Protein AF-A0A2T4B197-F1 (afdb_monomer_lite)

Sequence (314 aa):
MLKTPHWGKTDWVLYIAELLAWLKIRADYDEYTSDPRAPWPHSFVVQDMVQAFVTMAMFFPESEAAASVMTLFRSEEWEKLRNSAIFDPRERSKTLPDRRSRTSYKFRDPKFWTPWKDLGKSNRYYADIYPLDWSLAVRPIVAKLYRAGIIAPAYLQNDPEVVPGIATAMTEPHRPDKLDLFICYEDPYNRFPPIFPPNFAGPDKWPKLLRRAEDFASKHPSARFALLRLCEFSIHLTVSSRLELLEKQFGDRVISRGDLILVMGEDASDLMKYCTAVTFALQTKPWLREVDLWKSYINVGMDLLQDLDHFWWD

Structure (mmCIF, N/CA/C/O backbone):
data_AF-A0A2T4B197-F1
#
_entry.id   AF-A0A2T4B197-F1
#
loop_
_atom_site.group_PDB
_atom_site.id
_atom_site.type_symbol
_atom_site.label_atom_id
_atom_site.label_alt_id
_atom_site.label_comp_id
_atom_site.label_asym_id
_atom_site.label_entity_id
_atom_site.label_seq_id
_atom_site.pdbx_PDB_ins_code
_atom_site.Cartn_x
_atom_site.Cartn_y
_atom_site.Cartn_z
_atom_site.occupancy
_atom_site.B_iso_or_equiv
_atom_site.auth_seq_id
_atom_site.auth_comp_id
_atom_site.auth_asym_id
_atom_site.auth_atom_id
_atom_site.pdbx_PDB_model_num
ATOM 1 N N . MET A 1 1 ? -0.236 27.573 21.987 1.00 38.16 1 MET A N 1
ATOM 2 C CA . MET A 1 1 ? -1.141 26.806 22.871 1.00 38.16 1 MET A CA 1
ATOM 3 C C . MET A 1 1 ? -2.508 26.775 22.217 1.00 38.16 1 MET A C 1
ATOM 5 O O . MET A 1 1 ? -3.061 27.842 21.975 1.00 38.16 1 MET A O 1
ATOM 9 N N . LEU A 1 2 ? -2.995 25.588 21.852 1.00 37.34 2 LEU A N 1
ATOM 10 C CA . LEU A 1 2 ? -4.347 25.407 21.318 1.00 37.34 2 LEU A CA 1
ATOM 11 C C . LEU A 1 2 ? -5.353 25.902 22.373 1.00 37.34 2 LEU A C 1
ATOM 13 O O . LEU A 1 2 ? -5.285 25.490 23.527 1.00 37.34 2 LEU A O 1
ATOM 17 N N . LYS A 1 3 ? -6.227 26.845 21.999 1.00 42.56 3 LYS A N 1
ATOM 18 C CA . LYS A 1 3 ? -7.206 27.509 22.886 1.00 42.56 3 LYS A CA 1
ATOM 19 C C . LYS A 1 3 ? -8.505 26.705 23.047 1.00 42.56 3 LYS A C 1
ATOM 21 O O . LYS A 1 3 ? -9.564 27.280 23.273 1.00 42.56 3 LYS A O 1
ATOM 26 N N . THR A 1 4 ? -8.442 25.389 22.910 1.00 51.22 4 THR A N 1
ATOM 27 C CA . THR A 1 4 ? -9.611 24.514 22.982 1.00 51.22 4 THR A CA 1
ATOM 28 C C . THR A 1 4 ? -9.429 23.559 24.157 1.00 51.22 4 THR A C 1
ATOM 30 O O . THR A 1 4 ? -8.535 22.715 24.115 1.00 51.22 4 THR A O 1
ATOM 33 N N . PRO A 1 5 ? -10.225 23.677 25.235 1.00 48.84 5 PRO A N 1
ATOM 34 C CA . PRO A 1 5 ? -10.248 22.657 26.273 1.00 48.84 5 PRO A CA 1
ATOM 35 C C . PRO A 1 5 ? -10.759 21.349 25.650 1.00 48.84 5 PRO A C 1
ATOM 37 O O . PRO A 1 5 ? -11.927 21.237 25.284 1.00 48.84 5 PRO A O 1
ATOM 40 N N . HIS A 1 6 ? -9.871 20.370 25.472 1.00 52.84 6 HIS A N 1
ATOM 41 C CA . HIS A 1 6 ? -10.209 19.074 24.887 1.00 52.84 6 HIS A CA 1
ATOM 42 C C . HIS A 1 6 ? -10.891 18.178 25.929 1.00 52.84 6 HIS A C 1
ATOM 44 O O . HIS A 1 6 ? -10.235 17.420 26.635 1.00 52.84 6 HIS A O 1
ATOM 50 N N . TRP A 1 7 ? -12.220 18.248 25.996 1.00 51.19 7 TRP A N 1
ATOM 51 C CA . TRP A 1 7 ? -13.069 17.265 26.681 1.00 51.19 7 TRP A CA 1
ATOM 52 C C . TRP A 1 7 ? -13.641 16.299 25.635 1.00 51.19 7 TRP A C 1
ATOM 54 O O . TRP A 1 7 ? -14.837 16.290 25.358 1.00 51.19 7 TRP A O 1
ATOM 64 N N . GLY A 1 8 ? -12.760 15.559 24.960 1.00 62.16 8 GLY A N 1
ATOM 65 C CA . GLY A 1 8 ? -13.155 14.504 24.024 1.00 62.16 8 GLY A CA 1
ATOM 66 C C . GLY A 1 8 ? -13.224 13.153 24.729 1.00 62.16 8 GLY A C 1
ATOM 67 O O . GLY A 1 8 ? -12.483 12.922 25.684 1.00 62.16 8 GLY A O 1
ATOM 68 N N . LYS A 1 9 ? -14.080 12.242 24.250 1.00 69.69 9 LYS A N 1
ATOM 69 C CA . LYS A 1 9 ? -14.054 10.842 24.696 1.00 69.69 9 LYS A CA 1
ATOM 70 C C . LYS A 1 9 ? -12.654 10.257 24.472 1.00 69.69 9 LYS A C 1
ATOM 72 O O . LYS A 1 9 ? -12.066 10.425 23.400 1.00 69.69 9 LYS A O 1
ATOM 77 N N . THR A 1 10 ? -12.120 9.579 25.484 1.00 79.25 10 THR A N 1
ATOM 78 C CA . THR A 1 10 ? -10.778 8.970 25.472 1.00 79.25 10 THR A CA 1
ATOM 79 C C . THR A 1 10 ? -10.794 7.504 25.044 1.00 79.25 10 THR A C 1
ATOM 81 O O . THR A 1 10 ? -9.771 6.835 25.140 1.00 79.25 10 THR A O 1
ATOM 84 N N . ASP A 1 11 ? -11.928 7.000 24.554 1.00 83.88 11 ASP A N 1
ATOM 85 C CA . ASP A 1 11 ? -12.114 5.594 24.166 1.00 83.88 11 ASP A CA 1
ATOM 86 C C . ASP A 1 11 ? -11.098 5.144 23.102 1.00 83.88 11 ASP A C 1
ATOM 88 O O . ASP A 1 11 ? -10.627 4.011 23.118 1.00 83.88 11 ASP A O 1
ATOM 92 N N . TRP A 1 12 ? -10.655 6.061 22.235 1.00 89.81 12 TRP A N 1
ATOM 93 C CA . TRP A 1 12 ? -9.594 5.807 21.255 1.00 89.81 12 TRP A CA 1
ATOM 94 C C . TRP A 1 12 ? -8.238 5.448 21.893 1.00 89.81 12 TRP A C 1
ATOM 96 O O . TRP A 1 12 ? -7.454 4.713 21.296 1.00 89.81 12 TRP A O 1
ATOM 106 N N . VAL A 1 13 ? -7.951 5.930 23.109 1.00 91.81 13 VAL A N 1
ATOM 107 C CA . VAL A 1 13 ? -6.726 5.580 23.849 1.00 91.81 13 VAL A CA 1
ATOM 108 C C . VAL A 1 13 ? -6.787 4.121 24.289 1.00 91.81 13 VAL A C 1
ATOM 110 O O . VAL A 1 13 ? -5.804 3.395 24.141 1.00 91.81 13 VAL A O 1
ATOM 113 N N . LEU A 1 14 ? -7.948 3.681 24.788 1.00 91.88 14 LEU A N 1
ATOM 114 C CA . LEU A 1 14 ? -8.176 2.283 25.154 1.00 91.88 14 LEU A CA 1
ATOM 115 C C . LEU A 1 14 ? -8.133 1.386 23.918 1.00 91.88 14 LEU A C 1
ATOM 117 O O . LEU A 1 14 ? -7.443 0.374 23.948 1.00 91.88 14 LEU A O 1
ATOM 121 N N . TYR A 1 15 ? -8.739 1.812 22.808 1.00 94.19 15 TYR A N 1
ATOM 122 C CA . TYR A 1 15 ? -8.635 1.115 21.525 1.00 94.19 15 TYR A CA 1
ATOM 123 C C . TYR A 1 15 ? -7.172 0.891 21.101 1.00 94.19 15 TYR A C 1
ATOM 125 O O . TYR A 1 15 ? -6.790 -0.217 20.726 1.00 94.19 15 TYR A O 1
ATOM 133 N N . ILE A 1 16 ? -6.318 1.919 21.200 1.00 95.69 16 ILE A N 1
ATOM 134 C CA . ILE A 1 16 ? -4.885 1.797 20.886 1.00 95.69 16 ILE A CA 1
ATOM 135 C C . ILE A 1 16 ? -4.177 0.834 21.846 1.00 95.69 16 ILE A C 1
ATOM 137 O O . ILE A 1 16 ? -3.380 0.005 21.402 1.00 95.69 16 ILE A O 1
ATOM 141 N N . ALA A 1 17 ? -4.461 0.923 23.147 1.00 95.31 17 ALA A N 1
ATOM 142 C CA . ALA A 1 17 ? -3.868 0.039 24.148 1.00 95.31 17 ALA A CA 1
ATOM 143 C C . ALA A 1 17 ? -4.267 -1.430 23.922 1.00 95.31 17 ALA A C 1
ATOM 145 O O . ALA A 1 17 ? -3.411 -2.315 23.955 1.00 95.31 17 ALA A O 1
ATOM 146 N N . GLU A 1 18 ? -5.541 -1.686 23.625 1.00 95.81 18 GLU A N 1
ATOM 147 C CA . GLU A 1 18 ? -6.063 -3.009 23.274 1.00 95.81 18 GLU A CA 1
ATOM 148 C C . GLU A 1 18 ? -5.430 -3.546 21.990 1.00 95.81 18 GLU A C 1
ATOM 150 O O . GLU A 1 18 ? -5.075 -4.725 21.922 1.00 95.81 18 GLU A O 1
ATOM 155 N N . LEU A 1 19 ? -5.226 -2.687 20.986 1.00 97.06 19 LEU A N 1
ATOM 156 C CA . LEU A 1 19 ? -4.587 -3.081 19.737 1.00 97.06 19 LEU A CA 1
ATOM 157 C C . LEU A 1 19 ? -3.119 -3.467 19.954 1.00 97.06 19 LEU A C 1
ATOM 159 O O . LEU A 1 19 ? -2.693 -4.520 19.481 1.00 97.06 19 LEU A O 1
ATOM 163 N N . LEU A 1 20 ? -2.360 -2.677 20.719 1.00 96.81 20 LEU A N 1
ATOM 164 C CA . LEU A 1 20 ? -0.981 -3.012 21.097 1.00 96.81 20 LEU A CA 1
ATOM 165 C C . LEU A 1 20 ? -0.915 -4.317 21.903 1.00 96.81 20 LEU A C 1
ATOM 167 O O . LEU A 1 20 ? -0.071 -5.172 21.620 1.00 96.81 20 LEU A O 1
ATOM 171 N N . ALA A 1 21 ? -1.841 -4.516 22.846 1.00 97.19 21 ALA A N 1
ATOM 172 C CA . ALA A 1 21 ? -1.938 -5.747 23.625 1.00 97.19 21 ALA A CA 1
ATOM 173 C C . ALA A 1 21 ? -2.249 -6.970 22.742 1.00 97.19 21 ALA A C 1
ATOM 175 O O . ALA A 1 21 ? -1.588 -8.004 22.867 1.00 97.19 21 ALA A O 1
ATOM 176 N N . TRP A 1 22 ? -3.193 -6.851 21.802 1.00 97.81 22 TRP A N 1
ATOM 177 C CA . TRP A 1 22 ? -3.525 -7.905 20.836 1.00 97.81 22 TRP A CA 1
ATOM 178 C C . TRP A 1 22 ? -2.340 -8.244 19.920 1.00 97.81 22 TRP A C 1
ATOM 180 O O . TRP A 1 22 ? -2.028 -9.423 19.706 1.00 97.81 22 TRP A O 1
ATOM 190 N N . LEU A 1 23 ? -1.619 -7.223 19.448 1.00 96.88 23 LEU A N 1
ATOM 191 C CA . LEU A 1 23 ? -0.380 -7.383 18.681 1.00 96.88 23 LEU A CA 1
ATOM 192 C C . LEU A 1 23 ? 0.788 -7.918 19.521 1.00 96.88 23 LEU A C 1
ATOM 194 O O . LEU A 1 23 ? 1.779 -8.371 18.954 1.00 96.88 23 LEU A O 1
ATOM 198 N N . LYS A 1 24 ? 0.657 -7.935 20.854 1.00 96.00 24 LYS A N 1
ATOM 199 C CA . LYS A 1 24 ? 1.709 -8.299 21.817 1.00 96.00 24 LYS A CA 1
ATOM 200 C C . LYS A 1 24 ? 2.943 -7.402 21.696 1.00 96.00 24 LYS A C 1
ATOM 202 O O . LYS A 1 24 ? 4.074 -7.866 21.836 1.00 96.00 24 LYS A O 1
ATOM 207 N N . ILE A 1 25 ? 2.712 -6.119 21.435 1.00 94.50 25 ILE A N 1
ATOM 208 C CA . ILE A 1 25 ? 3.756 -5.107 21.291 1.00 94.50 25 ILE A CA 1
ATOM 209 C C . ILE A 1 25 ? 3.753 -4.223 22.529 1.00 94.50 25 ILE A C 1
ATOM 211 O O . ILE A 1 25 ? 2.709 -3.762 22.988 1.00 94.50 25 ILE A O 1
ATOM 215 N N . ARG A 1 26 ? 4.945 -3.990 23.074 1.00 92.06 26 ARG A N 1
ATOM 216 C CA . ARG A 1 26 ? 5.128 -3.128 24.237 1.00 92.06 26 ARG A CA 1
ATOM 217 C C . ARG A 1 26 ? 5.216 -1.661 23.827 1.00 92.06 26 ARG A C 1
ATOM 219 O O . ARG A 1 26 ? 5.773 -1.328 22.787 1.00 92.06 26 ARG A O 1
ATOM 226 N N . ALA A 1 27 ? 4.673 -0.794 24.673 1.00 88.31 27 ALA A N 1
ATOM 227 C CA . ALA A 1 27 ? 4.692 0.657 24.498 1.00 88.31 27 ALA A CA 1
ATOM 228 C C . ALA A 1 27 ? 5.852 1.342 25.242 1.00 88.31 27 ALA A C 1
ATOM 230 O O . ALA A 1 27 ? 6.134 2.509 24.994 1.00 88.31 27 ALA A O 1
ATOM 231 N N . ASP A 1 28 ? 6.504 0.628 26.158 1.00 90.19 28 ASP A N 1
ATOM 232 C CA . ASP A 1 28 ? 7.470 1.141 27.132 1.00 90.19 28 ASP A CA 1
ATOM 233 C C . ASP A 1 28 ? 8.922 0.794 26.769 1.00 90.19 28 ASP A C 1
ATOM 235 O O . ASP A 1 28 ? 9.762 0.624 27.647 1.00 90.19 28 ASP A O 1
ATOM 239 N N . TYR A 1 29 ? 9.222 0.662 25.475 1.00 89.06 29 TYR A N 1
ATOM 240 C CA . TYR A 1 29 ? 10.594 0.455 25.022 1.00 89.06 29 TYR A CA 1
ATOM 241 C C . TYR A 1 29 ? 11.444 1.708 25.265 1.00 89.06 29 TYR A C 1
ATOM 243 O O . TYR A 1 29 ? 11.163 2.780 24.728 1.00 89.06 29 TYR A O 1
ATOM 251 N N . ASP A 1 30 ? 12.516 1.541 26.028 1.00 85.56 30 ASP A N 1
ATOM 252 C CA . ASP A 1 30 ? 13.598 2.506 26.239 1.00 85.56 30 ASP A CA 1
ATOM 253 C C . ASP A 1 30 ? 14.785 2.275 25.286 1.00 85.56 30 ASP A C 1
ATOM 255 O O . ASP A 1 30 ? 15.589 3.177 25.049 1.00 85.56 30 ASP A O 1
ATOM 259 N N . GLU A 1 31 ? 14.855 1.090 24.682 1.00 85.31 31 GLU A N 1
ATOM 260 C CA . GLU A 1 31 ? 15.922 0.679 23.778 1.00 85.31 31 GLU A CA 1
ATOM 261 C C . GLU A 1 31 ? 15.477 0.594 22.310 1.00 85.31 31 GLU A C 1
ATOM 263 O O . GLU A 1 31 ? 14.299 0.451 21.963 1.00 85.31 31 GLU A O 1
ATOM 268 N N . TYR A 1 32 ? 16.468 0.648 21.422 1.00 86.31 32 TYR A N 1
ATOM 269 C CA . TYR A 1 32 ? 16.302 0.413 19.994 1.00 86.31 32 TYR A CA 1
ATOM 270 C C . TYR A 1 32 ? 16.898 -0.933 19.617 1.00 86.31 32 TYR A C 1
ATOM 272 O O . TYR A 1 32 ? 18.007 -1.273 20.021 1.00 86.31 32 TYR A O 1
ATOM 280 N N . THR A 1 33 ? 16.208 -1.655 18.739 1.00 85.38 33 THR A N 1
ATOM 281 C CA . THR A 1 33 ? 16.818 -2.798 18.061 1.00 85.38 33 THR A CA 1
ATOM 282 C C . THR A 1 33 ? 18.031 -2.361 17.234 1.00 85.38 33 THR A C 1
ATOM 284 O O . THR A 1 33 ? 17.959 -1.386 16.471 1.00 85.38 33 THR A O 1
ATOM 287 N N . SER A 1 34 ? 19.135 -3.095 17.394 1.00 84.56 34 SER A N 1
ATOM 288 C CA . SER A 1 34 ? 20.374 -2.915 16.632 1.00 84.56 34 SER A CA 1
ATOM 289 C C . SER A 1 34 ? 20.238 -3.371 15.180 1.00 84.56 34 SER A C 1
ATOM 291 O O . SER A 1 34 ? 20.973 -2.884 14.323 1.00 84.56 34 SER A O 1
ATOM 293 N N . ASP A 1 35 ? 19.280 -4.254 14.882 1.00 83.69 35 ASP A N 1
ATOM 294 C CA . ASP A 1 35 ? 18.953 -4.622 13.510 1.00 83.69 35 ASP A CA 1
ATOM 295 C C . ASP A 1 35 ? 18.191 -3.461 12.838 1.00 83.69 35 ASP A C 1
ATOM 297 O O . ASP A 1 35 ? 17.054 -3.160 13.223 1.00 83.69 35 ASP A O 1
ATOM 301 N N . PRO A 1 36 ? 18.756 -2.803 11.807 1.00 74.81 36 PRO A N 1
ATOM 302 C CA . PRO A 1 36 ? 18.079 -1.714 11.104 1.00 74.81 36 PRO A CA 1
ATOM 303 C C . PRO A 1 36 ? 16.795 -2.169 10.393 1.00 74.81 36 PRO A C 1
ATOM 305 O O . PRO A 1 36 ? 15.954 -1.339 10.046 1.00 74.81 36 PRO A O 1
ATOM 308 N N . ARG A 1 37 ? 16.626 -3.479 10.170 1.00 74.12 37 ARG A N 1
ATOM 309 C CA . ARG A 1 37 ? 15.431 -4.063 9.560 1.00 74.12 37 ARG A CA 1
ATOM 310 C C . ARG A 1 37 ? 14.372 -4.409 10.591 1.00 74.12 37 ARG A C 1
ATOM 312 O O . ARG A 1 37 ? 13.209 -4.495 10.205 1.00 74.12 37 ARG A O 1
ATOM 319 N N . ALA A 1 38 ? 14.709 -4.589 11.862 1.00 83.94 38 ALA A N 1
ATOM 320 C CA . ALA A 1 38 ? 13.726 -4.931 12.879 1.00 83.94 38 ALA A CA 1
ATOM 321 C C . ALA A 1 38 ? 12.822 -3.717 13.192 1.00 83.94 38 ALA A C 1
ATOM 323 O O . ALA A 1 38 ? 13.323 -2.599 13.348 1.00 83.94 38 ALA A O 1
ATOM 324 N N . PRO A 1 39 ? 11.491 -3.908 13.249 1.00 86.62 39 PRO A N 1
ATOM 325 C CA . PRO A 1 39 ? 10.558 -2.806 13.455 1.00 86.62 39 PRO A CA 1
ATOM 326 C C . PRO A 1 39 ? 10.467 -2.379 14.922 1.00 86.62 39 PRO A C 1
ATOM 328 O O . PRO A 1 39 ? 10.229 -1.217 15.195 1.00 86.62 39 PRO A O 1
ATOM 331 N N . TRP A 1 40 ? 10.727 -3.283 15.865 1.00 89.94 40 TRP A N 1
ATOM 332 C CA . TRP A 1 40 ? 10.748 -3.039 17.309 1.00 89.94 40 TRP A CA 1
ATOM 333 C C . TRP A 1 40 ? 11.839 -3.900 17.972 1.00 89.94 40 TRP A C 1
ATOM 335 O O . TRP A 1 40 ? 12.297 -4.868 17.352 1.00 89.94 40 TRP A O 1
ATOM 345 N N . PRO A 1 41 ? 12.264 -3.592 19.213 1.00 90.25 41 PRO A N 1
ATOM 346 C CA . PRO A 1 41 ? 11.881 -2.433 20.035 1.00 90.25 41 PRO A CA 1
ATOM 347 C C . PRO A 1 41 ? 12.346 -1.073 19.479 1.00 90.25 41 PRO A C 1
ATOM 349 O O . PRO A 1 41 ? 13.378 -0.995 18.807 1.00 90.25 41 PRO A O 1
ATOM 352 N N . HIS A 1 42 ? 11.557 -0.019 19.729 1.00 90.38 42 HIS A N 1
ATOM 353 C CA . HIS A 1 42 ? 11.932 1.395 19.560 1.00 90.38 42 HIS A CA 1
ATOM 354 C C . HIS A 1 42 ? 10.998 2.315 20.372 1.00 90.38 42 HIS A C 1
ATOM 356 O O . HIS A 1 42 ? 9.846 1.968 20.629 1.00 90.38 42 HIS A O 1
ATOM 362 N N . SER A 1 43 ? 11.455 3.521 20.720 1.00 90.31 43 SER A N 1
ATOM 363 C CA . SER A 1 43 ? 10.722 4.439 21.614 1.00 90.31 43 SER A CA 1
ATOM 364 C C . SER A 1 43 ? 9.510 5.149 20.985 1.00 90.31 43 SER A C 1
ATOM 366 O O . SER A 1 43 ? 8.810 5.889 21.670 1.00 90.31 43 SER A O 1
ATOM 368 N N . PHE A 1 44 ? 9.257 4.966 19.684 1.00 91.81 44 PHE A N 1
ATOM 369 C CA . PHE A 1 44 ? 8.167 5.641 18.960 1.00 91.81 44 PHE A CA 1
ATOM 370 C C . PHE A 1 44 ? 6.949 4.742 18.707 1.00 91.81 44 PHE A C 1
ATOM 372 O O . PHE A 1 44 ? 6.036 5.167 18.011 1.00 91.81 44 PHE A O 1
ATOM 379 N N . VAL A 1 45 ? 6.891 3.528 19.273 1.00 93.75 45 VAL A N 1
ATOM 380 C CA . VAL A 1 45 ? 5.792 2.572 19.016 1.00 93.75 45 VAL A CA 1
ATOM 381 C C . VAL A 1 45 ? 4.412 3.198 19.232 1.00 93.75 45 VAL A C 1
ATOM 383 O O . VAL A 1 45 ? 3.526 3.044 18.395 1.00 93.75 45 VAL A O 1
ATOM 386 N N . VAL A 1 46 ? 4.222 3.928 20.337 1.00 94.19 46 VAL A N 1
ATOM 387 C CA . VAL A 1 46 ? 2.933 4.573 20.635 1.00 94.19 46 VAL A CA 1
ATOM 388 C C . VAL A 1 46 ? 2.610 5.643 19.598 1.00 94.19 46 VAL A C 1
ATOM 390 O O . VAL A 1 46 ? 1.486 5.699 19.112 1.00 94.19 46 VAL A O 1
ATOM 393 N N . GLN A 1 47 ? 3.592 6.466 19.228 1.00 94.50 47 GLN A N 1
ATOM 394 C CA . GLN A 1 47 ? 3.415 7.506 18.219 1.00 94.50 47 GLN A CA 1
ATOM 395 C C . GLN A 1 47 ? 3.053 6.906 16.853 1.00 94.50 47 GLN A C 1
ATOM 397 O O . GLN A 1 47 ? 2.087 7.353 16.237 1.00 94.50 47 GLN A O 1
ATOM 402 N N . ASP A 1 48 ? 3.775 5.875 16.414 1.00 95.00 48 ASP A N 1
ATOM 403 C CA . ASP A 1 48 ? 3.514 5.177 15.153 1.00 95.00 48 ASP A CA 1
ATOM 404 C C . ASP A 1 48 ? 2.113 4.550 15.146 1.00 95.00 48 ASP A C 1
ATOM 406 O O . ASP A 1 48 ? 1.398 4.622 14.146 1.00 95.00 48 ASP A O 1
ATOM 410 N N . MET A 1 49 ? 1.688 3.968 16.274 1.00 96.50 49 MET A N 1
ATOM 411 C CA . MET A 1 49 ? 0.353 3.386 16.411 1.00 96.50 49 MET A CA 1
ATOM 412 C C . MET A 1 49 ? -0.745 4.452 16.356 1.00 96.50 49 MET A C 1
ATOM 414 O O . MET A 1 49 ? -1.743 4.272 15.661 1.00 96.50 49 MET A O 1
ATOM 418 N N . VAL A 1 50 ? -0.556 5.583 17.044 1.00 96.00 50 VAL A N 1
ATOM 419 C CA . VAL A 1 50 ? -1.479 6.728 16.983 1.00 96.00 50 VAL A CA 1
ATOM 420 C C . VAL A 1 50 ? -1.576 7.265 15.557 1.00 96.00 50 VAL A C 1
ATOM 422 O O . VAL A 1 50 ? -2.678 7.547 15.090 1.00 96.00 50 VAL A O 1
ATOM 425 N N . GLN A 1 51 ? -0.450 7.376 14.848 1.00 95.12 51 GLN A N 1
ATOM 426 C CA . GLN A 1 51 ? -0.434 7.826 13.460 1.00 95.12 51 GLN A CA 1
ATOM 427 C C . GLN A 1 51 ? -1.203 6.856 12.559 1.00 95.12 51 GLN A C 1
ATOM 429 O O . GLN A 1 51 ? -2.114 7.288 11.858 1.00 95.12 51 GLN A O 1
ATOM 434 N N . ALA A 1 52 ? -0.915 5.553 12.636 1.00 96.62 52 ALA A N 1
ATOM 435 C CA . ALA A 1 52 ? -1.640 4.533 11.881 1.00 96.62 52 ALA A CA 1
ATOM 436 C C . ALA A 1 52 ? -3.151 4.562 12.169 1.00 96.62 52 ALA A C 1
ATOM 438 O O . ALA A 1 52 ? -3.963 4.487 11.244 1.00 96.62 52 ALA A O 1
ATOM 439 N N . PHE A 1 53 ? -3.528 4.725 13.441 1.00 97.06 53 PHE A N 1
ATOM 440 C CA . PHE A 1 53 ? -4.919 4.857 13.864 1.00 97.06 53 PHE A CA 1
ATOM 441 C C . PHE A 1 53 ? -5.585 6.087 13.246 1.00 97.06 53 PHE A C 1
ATOM 443 O O . PHE A 1 53 ? -6.630 5.947 12.621 1.00 97.06 53 PHE A O 1
ATOM 450 N N . VAL A 1 54 ? -4.982 7.274 13.360 1.00 94.75 54 VAL A N 1
ATOM 451 C CA . VAL A 1 54 ? -5.544 8.518 12.804 1.00 94.75 54 VAL A CA 1
ATOM 452 C C . VAL A 1 54 ? -5.684 8.420 11.283 1.00 94.75 54 VAL A C 1
ATOM 454 O O . VAL A 1 54 ? -6.723 8.800 10.744 1.00 94.75 54 VAL A O 1
ATOM 457 N N . THR A 1 55 ? -4.676 7.870 10.596 1.00 94.19 55 THR A N 1
ATOM 458 C CA . THR A 1 55 ? -4.693 7.675 9.140 1.00 94.19 55 THR A CA 1
ATOM 459 C C . THR A 1 55 ? -5.855 6.783 8.703 1.00 94.19 55 THR A C 1
ATOM 461 O O . THR A 1 55 ? -6.532 7.103 7.726 1.00 94.19 55 THR A O 1
ATOM 464 N N . MET A 1 56 ? -6.114 5.687 9.424 1.00 97.06 56 MET A N 1
ATOM 465 C CA . MET A 1 56 ? -7.193 4.757 9.083 1.00 97.06 56 MET A CA 1
ATOM 466 C C . MET A 1 56 ? -8.566 5.256 9.541 1.00 97.06 56 MET A C 1
ATOM 468 O O . MET A 1 56 ? -9.523 5.144 8.783 1.00 97.06 56 MET A O 1
ATOM 472 N N . ALA A 1 57 ? -8.675 5.855 10.729 1.00 95.69 57 ALA A N 1
ATOM 473 C CA . ALA A 1 57 ? -9.937 6.261 11.353 1.00 95.69 57 ALA A CA 1
ATOM 474 C C . ALA A 1 57 ? -10.799 7.186 10.478 1.00 95.69 57 ALA A C 1
ATOM 476 O O . ALA A 1 57 ? -12.023 7.095 10.526 1.00 95.69 57 ALA A O 1
ATOM 477 N N . MET A 1 58 ? -10.187 8.022 9.631 1.00 94.69 58 MET A N 1
ATOM 478 C CA . MET A 1 58 ? -10.916 8.894 8.693 1.00 94.69 58 MET A CA 1
ATOM 479 C C . MET A 1 58 ? -11.800 8.124 7.694 1.00 94.69 58 MET A C 1
ATOM 481 O O . MET A 1 58 ? -12.756 8.687 7.166 1.00 94.69 58 MET A O 1
ATOM 485 N N . PHE A 1 59 ? -11.500 6.848 7.435 1.00 96.62 59 PHE A N 1
ATOM 486 C CA . PHE A 1 59 ? -12.261 5.979 6.531 1.00 96.62 59 PHE A CA 1
ATOM 487 C C . PHE A 1 59 ? -13.351 5.160 7.240 1.00 96.62 59 PHE A C 1
ATOM 489 O O . PHE A 1 59 ? -14.085 4.424 6.582 1.00 96.62 59 PHE A O 1
ATOM 496 N N . PHE A 1 60 ? -13.474 5.288 8.564 1.00 96.56 60 PHE A N 1
ATOM 497 C CA . PHE A 1 60 ? -14.454 4.571 9.385 1.00 96.56 60 PHE A CA 1
ATOM 498 C C . PHE A 1 60 ? -15.312 5.558 10.193 1.00 96.56 60 PHE A C 1
ATOM 500 O O . PHE A 1 60 ? -15.289 5.529 11.428 1.00 96.56 60 PHE A O 1
ATOM 507 N N . PRO A 1 61 ? -16.048 6.473 9.530 1.00 93.50 61 PRO A N 1
ATOM 508 C CA . PRO A 1 61 ? -16.857 7.490 10.205 1.00 93.50 61 PRO A CA 1
ATOM 509 C C . PRO A 1 61 ? -17.949 6.928 11.131 1.00 93.50 61 PRO A C 1
ATOM 511 O O . PRO A 1 61 ? -18.447 7.658 11.988 1.00 93.50 61 PRO A O 1
ATOM 514 N N . GLU A 1 62 ? -18.334 5.666 10.944 1.00 92.56 62 GLU A N 1
ATOM 515 C CA . GLU A 1 62 ? -19.297 4.915 11.748 1.00 92.56 62 GLU A CA 1
ATOM 516 C C . GLU A 1 62 ? -18.711 4.349 13.051 1.00 92.56 62 GLU A C 1
ATOM 518 O O . GLU A 1 62 ? -19.467 3.960 13.939 1.00 92.56 62 GLU A O 1
ATOM 523 N N . SER A 1 63 ? -17.382 4.298 13.184 1.00 91.88 63 SER A N 1
ATOM 524 C CA . SER A 1 63 ? -16.716 3.736 14.360 1.00 91.88 63 SER A CA 1
ATOM 525 C C . SER A 1 63 ? -16.732 4.712 15.536 1.00 91.88 63 SER A C 1
ATOM 527 O O . SER A 1 63 ? -16.313 5.866 15.417 1.00 91.88 63 SER A O 1
ATOM 529 N N . GLU A 1 64 ? -17.133 4.231 16.715 1.00 90.19 64 GLU A N 1
ATOM 530 C CA . GLU A 1 64 ? -17.082 5.026 17.948 1.00 90.19 64 GLU A CA 1
ATOM 531 C C . GLU A 1 64 ? -15.646 5.421 18.314 1.00 90.19 64 GLU A C 1
ATOM 533 O O . GLU A 1 64 ? -15.404 6.561 18.717 1.00 90.19 64 GLU A O 1
ATOM 538 N N . ALA A 1 65 ? -14.676 4.527 18.096 1.00 90.56 65 ALA A N 1
ATOM 539 C CA . ALA A 1 65 ? -13.265 4.819 18.335 1.00 90.56 65 ALA A CA 1
ATOM 540 C C . ALA A 1 65 ? -12.776 5.978 17.448 1.00 90.56 65 ALA A C 1
ATOM 542 O O . ALA A 1 65 ? -11.988 6.812 17.894 1.00 90.56 65 ALA A O 1
ATOM 543 N N . ALA A 1 66 ? -13.288 6.089 16.218 1.00 92.38 66 ALA A N 1
ATOM 544 C CA . ALA A 1 66 ? -12.928 7.153 15.285 1.00 92.38 66 ALA A CA 1
ATOM 545 C C . ALA A 1 66 ? -13.566 8.517 15.619 1.00 92.38 66 ALA A C 1
ATOM 547 O O . ALA A 1 66 ? -13.170 9.523 15.031 1.00 92.38 66 ALA A O 1
ATOM 548 N N . ALA A 1 67 ? -14.512 8.605 16.563 1.00 90.75 67 ALA A N 1
ATOM 549 C CA . ALA A 1 67 ? -15.321 9.809 16.791 1.00 90.75 67 ALA A CA 1
ATOM 550 C C . ALA A 1 67 ? -14.494 11.087 17.041 1.00 90.75 67 ALA A C 1
ATOM 552 O O . ALA A 1 67 ? -14.815 12.157 16.509 1.00 90.75 67 ALA A O 1
ATOM 553 N N . SER A 1 68 ? -13.403 10.988 17.806 1.00 88.19 68 SER A N 1
ATOM 554 C CA . SER A 1 68 ? -12.507 12.123 18.076 1.00 88.19 68 SER A CA 1
ATOM 555 C C . SER A 1 68 ? -11.760 12.576 16.817 1.00 88.19 68 SER A C 1
ATOM 557 O O . SER A 1 68 ? -11.681 13.776 16.549 1.00 88.19 68 SER A O 1
ATOM 559 N N . VAL A 1 69 ? -11.288 11.627 15.999 1.00 90.38 69 VAL A N 1
ATOM 560 C CA . VAL A 1 69 ? -10.664 11.919 14.697 1.00 90.38 69 VAL A CA 1
ATOM 561 C C . VAL A 1 69 ? -11.686 12.547 13.758 1.00 90.38 69 VAL A C 1
ATOM 563 O O . VAL A 1 69 ? -11.393 13.557 13.132 1.00 90.38 69 VAL A O 1
ATOM 566 N N . MET A 1 70 ? -12.912 12.025 13.721 1.00 90.94 70 MET A N 1
ATOM 567 C CA . MET A 1 70 ? -13.988 12.560 12.888 1.00 90.94 70 MET A CA 1
ATOM 568 C C . MET A 1 70 ? -14.427 13.963 13.306 1.00 90.94 70 MET A C 1
ATOM 570 O O . MET A 1 70 ? -14.827 14.753 12.456 1.00 90.94 70 MET A O 1
ATOM 574 N N . THR A 1 71 ? -14.333 14.300 14.592 1.00 89.38 71 THR A N 1
ATOM 575 C CA . THR A 1 71 ? -14.611 15.659 15.076 1.00 89.38 71 THR A CA 1
ATOM 576 C C . THR A 1 71 ? -13.596 16.651 14.515 1.00 89.38 71 THR A C 1
ATOM 578 O O . THR A 1 71 ? -13.995 17.669 13.954 1.00 89.38 71 THR A O 1
ATOM 581 N N . LEU A 1 72 ? -12.300 16.323 14.592 1.00 85.62 72 LEU A N 1
ATOM 582 C CA . LEU A 1 72 ? -11.244 17.115 13.958 1.00 85.62 72 LEU A CA 1
ATOM 583 C C . LEU A 1 72 ? -11.439 17.157 12.441 1.00 85.62 72 LEU A C 1
ATOM 585 O O . LEU A 1 72 ? -11.424 18.217 11.832 1.00 85.62 72 LEU A O 1
ATOM 589 N N . PHE A 1 73 ? -11.686 16.003 11.832 1.00 87.94 73 PHE A N 1
ATOM 590 C CA . PHE A 1 73 ? -11.817 15.877 10.392 1.00 87.94 73 PHE A CA 1
ATOM 591 C C . PHE A 1 73 ? -13.031 16.620 9.828 1.00 87.94 73 PHE A C 1
ATOM 593 O O . PHE A 1 73 ? -13.049 16.869 8.631 1.00 87.94 73 PHE A O 1
ATOM 600 N N . ARG A 1 74 ? -14.024 17.004 10.647 1.00 88.75 74 ARG A N 1
ATOM 601 C CA . ARG A 1 74 ? -15.189 17.830 10.269 1.00 88.75 74 ARG A CA 1
ATOM 602 C C . ARG A 1 74 ? -14.957 19.340 10.401 1.00 88.75 74 ARG A C 1
ATOM 604 O O . ARG A 1 74 ? -15.809 20.101 9.950 1.00 88.75 74 ARG A O 1
ATOM 611 N N . SER A 1 75 ? -13.838 19.786 10.970 1.00 89.00 75 SER A N 1
ATOM 612 C CA . SER A 1 75 ? -13.539 21.215 11.130 1.00 89.00 75 SER A CA 1
ATOM 613 C C . SER A 1 75 ? -13.206 21.895 9.793 1.00 89.00 75 SER A C 1
ATOM 615 O O . SER A 1 75 ? -12.841 21.230 8.823 1.00 89.00 75 SER A O 1
ATOM 617 N N . GLU A 1 76 ? -13.353 23.213 9.683 1.00 90.88 76 GLU A N 1
ATOM 618 C CA . GLU A 1 76 ? -13.158 23.942 8.413 1.00 90.88 76 GLU A CA 1
ATOM 619 C C . GLU A 1 76 ? -11.766 23.712 7.795 1.00 90.88 76 GLU A C 1
ATOM 621 O O . GLU A 1 76 ? -11.635 23.596 6.577 1.00 90.88 76 GLU A O 1
ATOM 626 N N . GLU A 1 77 ? -10.739 23.509 8.621 1.00 90.06 77 GLU A N 1
ATOM 627 C CA . GLU A 1 77 ? -9.354 23.279 8.194 1.00 90.06 77 GLU A CA 1
ATOM 628 C C . GLU A 1 77 ? -9.182 22.044 7.290 1.00 90.06 77 GLU A C 1
ATOM 630 O O . GLU A 1 77 ? -8.250 21.989 6.485 1.00 90.06 77 GLU A O 1
ATOM 635 N N . TRP A 1 78 ? -10.087 21.065 7.389 1.00 89.31 78 TRP A N 1
ATOM 636 C CA . TRP A 1 78 ? -10.034 19.812 6.627 1.00 89.31 78 TRP A CA 1
ATOM 637 C C . TRP A 1 78 ? -11.020 19.756 5.457 1.00 89.31 78 TRP A C 1
ATOM 639 O O . TRP A 1 78 ? -11.109 18.727 4.784 1.00 89.31 78 TRP A O 1
ATOM 649 N N . GLU A 1 79 ? -11.744 20.843 5.173 1.00 91.94 79 GLU A N 1
ATOM 650 C CA . GLU A 1 79 ? -12.791 20.873 4.144 1.00 91.94 79 GLU A CA 1
ATOM 651 C C . GLU A 1 79 ? -12.280 20.432 2.766 1.00 91.94 79 GLU A C 1
ATOM 653 O O . GLU A 1 79 ? -12.893 19.588 2.110 1.00 91.94 79 GLU A O 1
ATOM 658 N N . LYS A 1 80 ? -11.106 20.926 2.353 1.00 92.31 80 LYS A N 1
ATOM 659 C CA . LYS A 1 80 ? -10.498 20.551 1.069 1.00 92.31 80 LYS A CA 1
ATOM 660 C C . LYS A 1 80 ? -10.232 19.047 0.965 1.00 92.31 80 LYS A C 1
ATOM 662 O O . LYS A 1 80 ? -10.411 18.474 -0.107 1.00 92.31 80 LYS A O 1
ATOM 667 N N . LEU A 1 81 ? -9.782 18.416 2.052 1.00 90.31 81 LEU A N 1
ATOM 668 C CA . LEU A 1 81 ? -9.502 16.981 2.069 1.00 90.31 81 LEU A CA 1
ATOM 669 C C . LEU A 1 81 ? -10.805 16.172 2.106 1.00 90.31 81 LEU A C 1
ATOM 671 O O . LEU A 1 81 ? -10.933 15.217 1.340 1.00 90.31 81 LEU A O 1
ATOM 675 N N . ARG A 1 82 ? -11.785 16.589 2.921 1.00 91.00 82 ARG A N 1
ATOM 676 C CA . ARG A 1 82 ? -13.127 15.980 2.981 1.00 91.00 82 ARG A CA 1
ATOM 677 C C . ARG A 1 82 ? -13.815 15.929 1.625 1.00 91.00 82 ARG A C 1
ATOM 679 O O . ARG A 1 82 ? -14.373 14.901 1.269 1.00 91.00 82 ARG A O 1
ATOM 686 N N . ASN A 1 83 ? -13.748 17.030 0.883 1.00 91.62 83 ASN A N 1
ATOM 687 C CA . ASN A 1 83 ? -14.407 17.164 -0.415 1.00 91.62 83 ASN A CA 1
ATOM 688 C C . ASN A 1 83 ? -13.582 16.564 -1.566 1.00 91.62 83 ASN A C 1
ATOM 690 O O . ASN A 1 83 ? -13.970 16.670 -2.728 1.00 91.62 83 ASN A O 1
ATOM 694 N N . SER A 1 84 ? -12.421 15.971 -1.275 1.00 92.12 84 SER A N 1
ATOM 695 C CA . SER A 1 84 ? -11.612 15.304 -2.291 1.00 92.12 84 SER A CA 1
ATOM 696 C C . SER A 1 84 ? -12.142 13.901 -2.587 1.00 92.12 84 SER A C 1
ATOM 698 O O . SER A 1 84 ? -12.733 13.244 -1.732 1.00 92.12 84 SER A O 1
ATOM 700 N N . ALA A 1 85 ? -11.841 13.390 -3.781 1.00 91.94 85 ALA A N 1
ATOM 701 C CA . ALA A 1 85 ? -12.272 12.057 -4.192 1.00 91.94 85 ALA A CA 1
ATOM 702 C C . ALA A 1 85 ? -11.651 10.917 -3.362 1.00 91.94 85 ALA A C 1
ATOM 704 O O . ALA A 1 85 ? -12.049 9.773 -3.532 1.00 91.94 85 ALA A O 1
ATOM 705 N N . ILE A 1 86 ? -10.693 11.178 -2.458 1.00 91.81 86 ILE A N 1
ATOM 706 C CA . ILE A 1 86 ? -10.034 10.131 -1.659 1.00 91.81 86 ILE A CA 1
ATOM 707 C C . ILE A 1 86 ? -11.036 9.291 -0.846 1.00 91.81 86 ILE A C 1
ATOM 709 O O . ILE A 1 86 ? -10.821 8.086 -0.714 1.00 91.81 86 ILE A O 1
ATOM 713 N N . PHE A 1 87 ? -12.137 9.906 -0.396 1.00 93.19 87 PHE A N 1
ATOM 714 C CA . PHE A 1 87 ? -13.238 9.273 0.343 1.00 93.19 87 PHE A CA 1
ATOM 715 C C . PHE A 1 87 ? -14.417 8.853 -0.546 1.00 93.19 87 PHE A C 1
ATOM 717 O O . PHE A 1 87 ? -15.439 8.418 -0.024 1.00 93.19 87 PHE A O 1
ATOM 724 N N . ASP A 1 88 ? -14.273 8.932 -1.873 1.00 94.19 88 ASP A N 1
ATOM 725 C CA . ASP A 1 88 ? -15.218 8.367 -2.839 1.00 94.19 88 ASP A CA 1
ATOM 726 C C . ASP A 1 88 ? -14.549 7.227 -3.636 1.00 94.19 88 ASP A C 1
ATOM 728 O O . ASP A 1 88 ? -14.015 7.428 -4.735 1.00 94.19 88 ASP A O 1
ATOM 732 N N . PRO A 1 89 ? -14.549 5.999 -3.079 1.00 93.50 89 PRO A N 1
ATOM 733 C CA . PRO A 1 89 ? -14.011 4.813 -3.736 1.00 93.50 89 PRO A CA 1
ATOM 734 C C . PRO A 1 89 ? -14.595 4.544 -5.128 1.00 93.50 89 PRO A C 1
ATOM 736 O O . PRO A 1 89 ? -13.867 4.080 -6.005 1.00 93.50 89 PRO A O 1
ATOM 739 N N . ARG A 1 90 ? -15.889 4.825 -5.339 1.00 92.94 90 ARG A N 1
ATOM 740 C CA . ARG A 1 90 ? -16.577 4.551 -6.612 1.00 92.94 90 ARG A CA 1
ATOM 741 C C . ARG A 1 90 ? -16.205 5.556 -7.682 1.00 92.94 90 ARG A C 1
ATOM 743 O O . ARG A 1 90 ? -16.059 5.182 -8.839 1.00 92.94 90 ARG A O 1
ATOM 750 N N . GLU A 1 91 ? -16.056 6.822 -7.320 1.00 92.06 91 GLU A N 1
ATOM 751 C CA . GLU A 1 91 ? -15.556 7.811 -8.267 1.00 92.06 91 GLU A CA 1
ATOM 752 C C . GLU A 1 91 ? -14.106 7.500 -8.641 1.00 92.06 91 GLU A C 1
ATOM 754 O O . GLU A 1 91 ? -13.758 7.449 -9.820 1.00 92.06 91 GLU A O 1
ATOM 759 N N . ARG A 1 92 ? -13.266 7.182 -7.648 1.00 90.50 92 ARG A N 1
ATOM 760 C CA . ARG A 1 92 ? -11.855 6.854 -7.888 1.00 90.50 92 ARG A CA 1
ATOM 761 C C . ARG A 1 92 ? -11.656 5.614 -8.749 1.00 90.50 92 ARG A C 1
ATOM 763 O O . ARG A 1 92 ? -10.709 5.588 -9.534 1.00 90.50 92 ARG A O 1
ATOM 770 N N . SER A 1 93 ? -12.512 4.597 -8.627 1.00 90.81 93 SER A N 1
ATOM 771 C CA . SER A 1 93 ? -12.398 3.374 -9.432 1.00 90.81 93 SER A CA 1
ATOM 772 C C . SER A 1 93 ? -12.634 3.584 -10.927 1.00 90.81 93 SER A C 1
ATOM 774 O O . SER A 1 93 ? -12.188 2.753 -11.715 1.00 90.81 93 SER A O 1
ATOM 776 N N . LYS A 1 94 ? -13.233 4.709 -11.340 1.00 89.50 94 LYS A N 1
ATOM 777 C CA . LYS A 1 94 ? -13.432 5.052 -12.760 1.00 89.50 94 LYS A CA 1
ATOM 778 C C . LYS A 1 94 ? -12.137 5.392 -13.491 1.00 89.50 94 LYS A C 1
ATOM 780 O O . LYS A 1 94 ? -12.110 5.400 -14.719 1.00 89.50 94 LYS A O 1
ATOM 785 N N . THR A 1 95 ? -11.069 5.699 -12.757 1.00 84.69 95 THR A N 1
ATOM 786 C CA . THR A 1 95 ? -9.772 6.064 -13.334 1.00 84.69 95 THR A CA 1
ATOM 787 C C . THR A 1 95 ? -8.699 5.077 -12.909 1.00 84.69 95 THR A C 1
ATOM 789 O O . THR A 1 95 ? -8.569 4.744 -11.731 1.00 84.69 95 THR A O 1
ATOM 792 N N . LEU A 1 96 ? -7.895 4.619 -13.868 1.00 82.12 96 LEU A N 1
ATOM 793 C CA . LEU A 1 96 ? -6.751 3.770 -13.567 1.00 82.12 96 LEU A CA 1
ATOM 794 C C . LEU A 1 96 ? -5.583 4.623 -13.055 1.00 82.12 96 LEU A C 1
ATOM 796 O O . LEU A 1 96 ? -5.303 5.685 -13.617 1.00 82.12 96 LEU A O 1
ATOM 800 N N . PRO A 1 97 ? -4.860 4.172 -12.017 1.00 76.12 97 PRO A N 1
ATOM 801 C CA . PRO A 1 97 ? -3.691 4.884 -11.546 1.00 76.12 97 PRO A CA 1
ATOM 802 C C . PRO A 1 97 ? -2.576 4.769 -12.585 1.00 76.12 97 PRO A C 1
ATOM 804 O O . PRO A 1 97 ? -2.282 3.687 -13.095 1.00 76.12 97 PRO A O 1
ATOM 807 N N . ASP A 1 98 ? -1.897 5.882 -12.844 1.00 78.50 98 ASP A N 1
ATOM 808 C CA . ASP A 1 98 ? -0.694 5.909 -13.670 1.00 78.50 98 ASP A CA 1
ATOM 809 C C . ASP A 1 98 ? 0.447 5.171 -12.949 1.00 78.50 98 ASP A C 1
ATOM 811 O O . ASP A 1 98 ? 1.103 5.707 -12.050 1.00 78.50 98 ASP A O 1
ATOM 815 N N . ARG A 1 99 ? 0.649 3.896 -13.303 1.00 78.38 99 ARG A N 1
ATOM 816 C CA . ARG A 1 99 ? 1.644 3.018 -12.673 1.00 78.38 99 ARG A CA 1
ATOM 817 C C . ARG A 1 99 ? 2.293 2.060 -13.659 1.00 78.38 99 ARG A C 1
ATOM 819 O O . ARG A 1 99 ? 1.707 1.711 -14.685 1.00 78.38 99 ARG A O 1
ATOM 826 N N . ARG A 1 100 ? 3.483 1.578 -13.285 1.00 80.56 100 ARG A N 1
ATOM 827 C CA . ARG A 1 100 ? 4.135 0.462 -13.972 1.00 80.56 100 ARG A CA 1
ATOM 828 C C . ARG A 1 100 ? 3.421 -0.858 -13.709 1.00 80.56 100 ARG A C 1
ATOM 830 O O . ARG A 1 100 ? 2.838 -1.039 -12.635 1.00 80.56 100 ARG A O 1
ATOM 837 N N . SER A 1 101 ? 3.511 -1.800 -14.646 1.00 77.75 101 SER A N 1
ATOM 838 C CA . SER A 1 101 ? 3.212 -3.193 -14.317 1.00 77.75 101 SER A CA 1
ATOM 839 C C . SER A 1 101 ? 4.199 -3.692 -13.258 1.00 77.75 101 SER A C 1
ATOM 841 O O . SER A 1 101 ? 5.361 -3.289 -13.193 1.00 77.75 101 SER A O 1
ATOM 843 N N . ARG A 1 102 ? 3.718 -4.595 -12.413 1.00 74.75 102 ARG A N 1
ATOM 844 C CA . ARG A 1 102 ? 4.472 -5.220 -11.311 1.00 74.75 102 ARG A CA 1
ATOM 845 C C . ARG A 1 102 ? 5.473 -6.285 -11.761 1.00 74.75 102 ARG A C 1
ATOM 847 O O . ARG A 1 102 ? 6.081 -6.957 -10.932 1.00 74.75 102 ARG A O 1
ATOM 854 N N . THR A 1 103 ? 5.594 -6.508 -13.064 1.00 78.06 103 THR A N 1
ATOM 855 C CA . THR A 1 103 ? 6.427 -7.575 -13.602 1.00 78.06 103 THR A CA 1
ATOM 856 C C . THR A 1 103 ? 7.891 -7.178 -13.466 1.00 78.06 103 THR A C 1
ATOM 858 O O . THR A 1 103 ? 8.368 -6.259 -14.141 1.00 78.06 103 THR A O 1
ATOM 861 N N . SER A 1 104 ? 8.601 -7.868 -12.571 1.00 78.31 104 SER A N 1
ATOM 862 C CA . SER A 1 104 ? 10.036 -7.668 -12.375 1.00 78.31 104 SER A CA 1
ATOM 863 C C . SER A 1 104 ? 10.823 -8.031 -13.637 1.00 78.31 104 SER A C 1
ATOM 865 O O . SER A 1 104 ? 10.319 -8.730 -14.519 1.00 78.31 104 SER A O 1
ATOM 867 N N . TYR A 1 105 ? 12.086 -7.594 -13.697 1.00 83.44 105 TYR A N 1
ATOM 868 C CA . TYR A 1 105 ? 13.002 -7.891 -14.803 1.00 83.44 105 TYR A CA 1
ATOM 869 C C . TYR A 1 105 ? 12.959 -9.368 -15.240 1.00 83.44 105 TYR A C 1
ATOM 871 O O . TYR A 1 105 ? 12.840 -9.650 -16.430 1.00 83.44 105 TYR A O 1
ATOM 879 N N . LYS A 1 106 ? 12.958 -10.295 -14.270 1.00 80.62 106 LYS A N 1
ATOM 880 C CA . LYS A 1 106 ? 12.991 -11.747 -14.498 1.00 80.62 106 LYS A CA 1
ATOM 881 C C . LYS A 1 106 ? 11.733 -12.316 -15.156 1.00 80.62 106 LYS A C 1
ATOM 883 O O . LYS A 1 106 ? 11.833 -13.296 -15.884 1.00 80.62 106 LYS A O 1
ATOM 888 N N . PHE A 1 107 ? 10.561 -11.765 -14.851 1.00 83.50 107 PHE A N 1
ATOM 889 C CA . PHE A 1 107 ? 9.279 -12.324 -15.303 1.00 83.50 107 PHE A CA 1
ATOM 890 C C . PHE A 1 107 ? 8.702 -11.592 -16.514 1.00 83.50 107 PHE A C 1
ATOM 892 O O . PHE A 1 107 ? 7.618 -11.937 -16.982 1.00 83.50 107 PHE A O 1
ATOM 899 N N . ARG A 1 108 ? 9.393 -10.562 -17.013 1.00 87.00 108 ARG A N 1
ATOM 900 C CA . ARG A 1 108 ? 9.007 -9.879 -18.247 1.00 87.00 108 ARG A CA 1
ATOM 901 C C . ARG A 1 108 ? 9.288 -10.753 -19.456 1.00 87.00 108 ARG A C 1
ATOM 903 O O . ARG A 1 108 ? 10.245 -11.523 -19.463 1.00 87.00 108 ARG A O 1
ATOM 910 N N . ASP A 1 109 ? 8.476 -10.568 -20.495 1.00 89.31 109 ASP A N 1
ATOM 911 C CA . ASP A 1 109 ? 8.757 -11.139 -21.809 1.00 89.31 109 ASP A CA 1
ATOM 912 C C . ASP A 1 109 ? 10.175 -10.714 -22.239 1.00 89.31 109 ASP A C 1
ATOM 914 O O . ASP A 1 109 ? 10.462 -9.512 -22.249 1.00 89.31 109 ASP A O 1
ATOM 918 N N . PRO A 1 110 ? 11.071 -11.652 -22.594 1.00 89.00 110 PRO A N 1
ATOM 919 C CA . PRO A 1 110 ? 12.416 -11.326 -23.060 1.00 89.00 110 PRO A CA 1
ATOM 920 C C . PRO A 1 110 ? 12.453 -10.304 -24.206 1.00 89.00 110 PRO A C 1
ATOM 922 O O . PRO A 1 110 ? 13.402 -9.522 -24.285 1.00 89.00 110 PRO A O 1
ATOM 925 N N . LYS A 1 111 ? 11.416 -10.260 -25.057 1.00 92.19 111 LYS A N 1
ATOM 926 C CA . LYS A 1 111 ? 11.277 -9.287 -26.154 1.00 92.19 111 LYS A CA 1
ATOM 927 C C . LYS A 1 111 ? 11.167 -7.849 -25.665 1.00 92.19 111 LYS A C 1
ATOM 929 O O . LYS A 1 111 ? 11.554 -6.934 -26.386 1.00 92.19 111 LYS A O 1
ATOM 934 N N . PHE A 1 112 ? 10.682 -7.637 -24.441 1.00 92.75 112 PHE A N 1
ATOM 935 C CA . PHE A 1 112 ? 10.641 -6.310 -23.831 1.00 92.75 112 PHE A CA 1
ATOM 936 C C . PHE A 1 112 ? 12.032 -5.675 -23.775 1.00 92.75 112 PHE A C 1
ATOM 938 O O . PHE A 1 112 ? 12.167 -4.471 -23.942 1.00 92.75 112 PHE A O 1
ATOM 945 N N . TRP A 1 113 ? 13.074 -6.485 -23.580 1.00 91.19 113 TRP A N 1
ATOM 946 C CA . TRP A 1 113 ? 14.451 -6.017 -23.461 1.00 91.19 113 TRP A CA 1
ATOM 947 C C . TRP A 1 113 ? 15.172 -5.888 -24.805 1.00 91.19 113 TRP A C 1
ATOM 949 O O . TRP A 1 113 ? 16.307 -5.419 -24.824 1.00 91.19 113 TRP A O 1
ATOM 959 N N . THR A 1 114 ? 14.549 -6.264 -25.927 1.00 92.00 114 THR A N 1
ATOM 960 C CA . THR A 1 114 ? 15.189 -6.241 -27.252 1.00 92.00 114 THR A CA 1
ATOM 961 C C . THR A 1 114 ? 15.765 -4.870 -27.621 1.00 92.00 114 THR A C 1
ATOM 963 O O . THR A 1 114 ? 16.952 -4.838 -27.942 1.00 92.00 114 THR A O 1
ATOM 966 N N . PRO A 1 115 ? 15.038 -3.738 -27.480 1.00 91.50 115 PRO A N 1
ATOM 967 C CA . PRO A 1 115 ? 15.615 -2.422 -27.770 1.00 91.50 115 PRO A CA 1
ATOM 968 C C . PRO A 1 115 ? 16.895 -2.127 -26.976 1.00 91.50 115 PRO A C 1
ATOM 970 O O . PRO A 1 115 ? 17.857 -1.598 -27.520 1.00 91.50 115 PRO A O 1
ATOM 973 N N . TRP A 1 116 ? 16.946 -2.526 -25.700 1.00 89.12 116 TRP A N 1
ATOM 974 C CA . TRP A 1 116 ? 18.147 -2.390 -24.872 1.00 89.12 116 TRP A CA 1
ATOM 975 C C . TRP A 1 116 ? 19.283 -3.305 -25.353 1.00 89.12 116 TRP A C 1
ATOM 977 O O . TRP A 1 116 ? 20.423 -2.864 -25.496 1.00 89.12 116 TRP A O 1
ATOM 987 N N . LYS A 1 117 ? 18.976 -4.572 -25.650 1.00 88.38 117 LYS A N 1
ATOM 988 C CA . LYS A 1 117 ? 19.958 -5.553 -26.141 1.00 88.38 117 LYS A CA 1
ATOM 989 C C . LYS A 1 117 ? 20.554 -5.156 -27.489 1.00 88.38 117 LYS A C 1
ATOM 991 O O . LYS A 1 117 ? 21.725 -5.427 -27.737 1.00 88.38 117 LYS A O 1
ATOM 996 N N . ASP A 1 118 ? 19.769 -4.511 -28.345 1.00 89.94 118 ASP A N 1
ATOM 997 C CA . ASP A 1 118 ? 20.221 -4.063 -29.660 1.00 89.94 118 ASP A CA 1
ATOM 998 C C . ASP A 1 118 ? 21.244 -2.924 -29.569 1.00 89.94 118 ASP A C 1
ATOM 1000 O O . ASP A 1 118 ? 22.195 -2.914 -30.352 1.00 89.94 118 ASP A O 1
ATOM 1004 N N . LEU A 1 119 ? 21.143 -2.038 -28.567 1.00 87.25 119 LEU A N 1
ATOM 1005 C CA . LEU A 1 119 ? 22.185 -1.036 -28.294 1.00 87.25 119 LEU A CA 1
ATOM 1006 C C . LEU A 1 119 ? 23.527 -1.706 -27.961 1.00 87.25 119 LEU A C 1
ATOM 1008 O O . LEU A 1 119 ? 24.570 -1.297 -28.469 1.00 87.25 119 LEU A O 1
ATOM 1012 N N . GLY A 1 120 ? 23.500 -2.788 -27.178 1.00 80.69 120 GLY A N 1
ATOM 1013 C CA . GLY A 1 120 ? 24.693 -3.550 -26.794 1.00 80.69 120 GLY A CA 1
ATOM 1014 C C . GLY A 1 120 ? 25.420 -4.255 -27.948 1.00 80.69 120 GLY A C 1
ATOM 1015 O O . GLY A 1 120 ? 26.543 -4.713 -27.758 1.00 80.69 120 GLY A O 1
ATOM 1016 N N . LYS A 1 121 ? 24.820 -4.335 -29.145 1.00 86.12 121 LYS A N 1
ATOM 1017 C CA . LYS A 1 121 ? 25.462 -4.900 -30.350 1.00 86.12 121 LYS A CA 1
ATOM 1018 C C . LYS A 1 121 ? 26.372 -3.901 -31.074 1.00 86.12 121 LYS A C 1
ATOM 1020 O O . LYS A 1 121 ? 27.078 -4.283 -32.004 1.00 86.12 121 LYS A O 1
ATOM 1025 N N . SER A 1 122 ? 26.326 -2.624 -30.701 1.00 85.38 122 SER A N 1
ATOM 1026 C CA . SER A 1 122 ? 27.162 -1.585 -31.298 1.00 85.38 122 SER A CA 1
ATOM 1027 C C . SER A 1 122 ? 28.590 -1.631 -30.749 1.00 85.38 122 SER A C 1
ATOM 1029 O O . SER A 1 122 ? 28.794 -1.764 -29.548 1.00 85.38 122 SER A O 1
ATOM 1031 N N . ASN A 1 123 ? 29.583 -1.415 -31.617 1.00 83.25 123 ASN A N 1
ATOM 1032 C CA . ASN A 1 123 ? 30.985 -1.237 -31.210 1.00 83.25 123 ASN A CA 1
ATOM 1033 C C . ASN A 1 123 ? 31.297 0.191 -30.717 1.00 83.25 123 ASN A C 1
ATOM 1035 O O . ASN A 1 123 ? 32.449 0.501 -30.416 1.00 83.25 123 ASN A O 1
ATOM 1039 N N . ARG A 1 124 ? 30.304 1.091 -30.694 1.00 88.00 124 ARG A N 1
ATOM 1040 C CA . ARG A 1 124 ? 30.459 2.464 -30.187 1.00 88.00 124 ARG A CA 1
ATOM 1041 C C . ARG A 1 124 ? 30.324 2.501 -28.668 1.00 88.00 124 ARG A C 1
ATOM 1043 O O . ARG A 1 124 ? 29.691 1.636 -28.068 1.00 88.00 124 ARG A O 1
ATOM 1050 N N . TYR A 1 125 ? 30.899 3.529 -28.052 1.00 81.31 125 TYR A N 1
ATOM 1051 C CA . TYR A 1 125 ? 30.810 3.708 -26.610 1.00 81.31 125 TYR A CA 1
ATOM 1052 C C . TYR A 1 125 ? 29.357 3.947 -26.176 1.00 81.31 125 TYR A C 1
ATOM 1054 O O . TYR A 1 125 ? 28.600 4.627 -26.869 1.00 81.31 125 TYR A O 1
ATOM 1062 N N . TYR A 1 126 ? 28.958 3.397 -25.021 1.00 76.31 126 TYR A N 1
ATOM 1063 C CA . TYR A 1 126 ? 27.554 3.403 -24.587 1.00 76.31 126 TYR A CA 1
ATOM 1064 C C . TYR A 1 126 ? 26.966 4.821 -24.504 1.00 76.31 126 TYR A C 1
ATOM 1066 O O . TYR A 1 126 ? 25.801 5.019 -24.835 1.00 76.31 126 TYR A O 1
ATOM 1074 N N . ALA A 1 127 ? 27.768 5.814 -24.099 1.00 79.81 127 ALA A N 1
ATOM 1075 C CA . ALA A 1 127 ? 27.312 7.197 -23.971 1.00 79.81 127 ALA A CA 1
ATOM 1076 C C . ALA A 1 127 ? 26.976 7.848 -25.325 1.00 79.81 127 ALA A C 1
ATOM 1078 O O . ALA A 1 127 ? 26.194 8.795 -25.350 1.00 79.81 127 ALA A O 1
ATOM 1079 N N . ASP A 1 128 ? 27.511 7.319 -26.430 1.00 85.94 128 ASP A N 1
ATOM 1080 C CA . ASP A 1 128 ? 27.269 7.830 -27.785 1.00 85.94 128 ASP A CA 1
ATOM 1081 C C . ASP A 1 128 ? 26.021 7.216 -28.431 1.00 85.94 128 ASP A C 1
ATOM 1083 O O . ASP A 1 128 ? 25.477 7.763 -29.390 1.00 85.94 128 ASP A O 1
ATOM 1087 N N . ILE A 1 129 ? 25.598 6.045 -27.950 1.00 89.31 129 ILE A N 1
ATOM 1088 C CA . ILE A 1 129 ? 24.476 5.282 -28.516 1.00 89.31 129 ILE A CA 1
ATOM 1089 C C . ILE A 1 129 ? 23.236 5.301 -27.632 1.00 89.31 129 ILE A C 1
ATOM 1091 O O . ILE A 1 129 ? 22.162 4.938 -28.103 1.00 89.31 129 ILE A O 1
ATOM 1095 N N . TYR A 1 130 ? 23.369 5.691 -26.361 1.00 89.25 130 TYR A N 1
ATOM 1096 C CA . TYR A 1 130 ? 22.237 5.764 -25.451 1.00 89.25 130 TYR A CA 1
ATOM 1097 C C . TYR A 1 130 ? 21.263 6.856 -25.920 1.00 89.25 130 TYR A C 1
ATOM 1099 O O . TYR A 1 130 ? 21.664 8.022 -26.003 1.00 89.25 130 TYR A O 1
ATOM 1107 N N . PRO A 1 131 ? 19.995 6.519 -26.221 1.00 94.06 131 PRO A N 1
ATOM 1108 C CA . PRO A 1 131 ? 19.053 7.485 -26.767 1.00 94.06 131 PRO A CA 1
ATOM 1109 C C . PRO A 1 131 ? 18.839 8.695 -25.843 1.00 94.06 131 PRO A C 1
ATOM 1111 O O . PRO A 1 131 ? 18.742 8.574 -24.616 1.00 94.06 131 PRO A O 1
ATOM 1114 N N . LEU A 1 132 ? 18.781 9.895 -26.430 1.00 92.81 132 LEU A N 1
ATOM 1115 C CA . LEU A 1 132 ? 18.635 11.135 -25.661 1.00 92.81 132 LEU A CA 1
ATOM 1116 C C . LEU A 1 132 ? 17.285 11.198 -24.933 1.00 92.81 132 LEU A C 1
ATOM 1118 O O . LEU A 1 132 ? 17.231 11.607 -23.777 1.00 92.81 132 LEU A O 1
ATOM 1122 N N . ASP A 1 133 ? 16.211 10.765 -25.582 1.00 94.88 133 ASP A N 1
ATOM 1123 C CA . ASP A 1 133 ? 14.870 10.642 -25.004 1.00 94.88 133 ASP A CA 1
ATOM 1124 C C . ASP A 1 133 ? 14.844 9.688 -23.798 1.00 94.88 133 ASP A C 1
ATOM 1126 O O . ASP A 1 133 ? 14.255 10.017 -22.766 1.00 94.88 133 ASP A O 1
ATOM 1130 N N . TRP A 1 134 ? 15.571 8.568 -23.860 1.00 94.69 134 TRP A N 1
ATOM 1131 C CA . TRP A 1 134 ? 15.729 7.657 -22.721 1.00 94.69 134 TRP A CA 1
ATOM 1132 C C . TRP A 1 134 ? 16.443 8.344 -21.556 1.00 94.69 134 TRP A C 1
ATOM 1134 O O . TRP A 1 134 ? 16.020 8.238 -20.405 1.00 94.69 134 TRP A O 1
ATOM 1144 N N . SER A 1 135 ? 17.496 9.108 -21.854 1.00 91.69 135 SER A N 1
ATOM 1145 C CA . SER A 1 135 ? 18.262 9.871 -20.860 1.00 91.69 135 SER A CA 1
ATOM 1146 C C . SER A 1 135 ? 17.403 10.935 -20.175 1.00 91.69 135 SER A C 1
ATOM 1148 O O . SER A 1 135 ? 17.433 11.069 -18.947 1.00 91.69 135 SER A O 1
ATOM 1150 N N . LEU A 1 136 ? 16.593 11.651 -20.959 1.00 94.62 136 LEU A N 1
ATOM 1151 C CA . LEU A 1 136 ? 15.656 12.661 -20.472 1.00 94.62 136 LEU A CA 1
ATOM 1152 C C . LEU A 1 136 ? 14.542 12.054 -19.608 1.00 94.62 136 LEU A C 1
ATOM 1154 O O . LEU A 1 136 ? 14.128 12.691 -18.641 1.00 94.62 136 LEU A O 1
ATOM 1158 N N . ALA A 1 137 ? 14.100 10.827 -19.898 1.00 94.75 137 ALA A N 1
ATOM 1159 C CA . ALA A 1 137 ? 13.119 10.117 -19.078 1.00 94.75 137 ALA A CA 1
ATOM 1160 C C . ALA A 1 137 ? 13.726 9.576 -17.766 1.00 94.75 137 ALA A C 1
ATOM 1162 O O . ALA A 1 137 ? 13.163 9.757 -16.685 1.00 94.75 137 ALA A O 1
ATOM 1163 N N . VAL A 1 138 ? 14.898 8.938 -17.840 1.00 93.44 138 VAL A N 1
ATOM 1164 C CA . VAL A 1 138 ? 15.507 8.195 -16.723 1.00 93.44 138 VAL A CA 1
ATOM 1165 C C . VAL A 1 138 ? 16.160 9.108 -15.686 1.00 93.44 138 VAL A C 1
ATOM 1167 O O . VAL A 1 138 ? 15.938 8.932 -14.484 1.00 93.44 138 VAL A O 1
ATOM 1170 N N . ARG A 1 139 ? 16.965 10.091 -16.113 1.00 92.19 139 ARG A N 1
ATOM 1171 C CA . ARG A 1 139 ? 17.789 10.896 -15.189 1.00 92.19 139 ARG A CA 1
ATOM 1172 C C . ARG A 1 139 ? 16.972 11.640 -14.127 1.00 92.19 139 ARG A C 1
ATOM 1174 O O . ARG A 1 139 ? 17.369 11.582 -12.962 1.00 92.19 139 ARG A O 1
ATOM 1181 N N . PRO A 1 140 ? 15.835 12.292 -14.448 1.00 94.50 140 PRO A N 1
ATOM 1182 C CA . PRO A 1 140 ? 15.023 12.958 -13.431 1.00 94.50 140 PRO A CA 1
ATOM 1183 C C . PRO A 1 140 ? 14.448 11.987 -12.396 1.00 94.50 140 PRO A C 1
ATOM 1185 O O . PRO A 1 140 ? 14.331 12.344 -11.224 1.00 94.50 140 PRO A O 1
ATOM 1188 N N . ILE A 1 141 ? 14.101 10.760 -12.803 1.00 92.00 141 ILE A N 1
ATOM 1189 C CA . ILE A 1 141 ? 13.583 9.731 -11.893 1.00 92.00 141 ILE A CA 1
ATOM 1190 C C . ILE A 1 141 ? 14.703 9.262 -10.961 1.00 92.00 141 ILE A C 1
ATOM 1192 O O . ILE A 1 141 ? 14.526 9.284 -9.746 1.00 92.00 141 ILE A O 1
ATOM 1196 N N . VAL A 1 142 ? 15.880 8.935 -11.503 1.00 90.00 142 VAL A N 1
ATOM 1197 C CA . VAL A 1 142 ? 17.065 8.553 -10.712 1.00 90.00 142 VAL A CA 1
ATOM 1198 C C . VAL A 1 142 ? 17.443 9.653 -9.717 1.00 90.00 142 VAL A C 1
ATOM 1200 O O . VAL A 1 142 ? 17.659 9.364 -8.544 1.00 90.00 142 VAL A O 1
ATOM 1203 N N . ALA A 1 143 ? 17.442 10.922 -10.135 1.00 90.38 143 ALA A N 1
ATOM 1204 C CA . ALA A 1 143 ? 17.728 12.049 -9.247 1.00 90.38 143 ALA A CA 1
ATOM 1205 C C . ALA A 1 143 ? 16.712 12.171 -8.096 1.00 90.38 143 ALA A C 1
ATOM 1207 O O . ALA A 1 143 ? 17.097 12.459 -6.963 1.00 90.38 143 ALA A O 1
ATOM 1208 N N . LYS A 1 144 ? 15.420 11.919 -8.358 1.00 89.06 144 LYS A N 1
ATOM 1209 C CA . LYS A 1 144 ? 14.382 11.886 -7.314 1.00 89.06 144 LYS A CA 1
ATOM 1210 C C . LYS A 1 144 ? 14.592 10.726 -6.343 1.00 89.06 144 LYS A C 1
ATOM 1212 O O . LYS A 1 144 ? 14.523 10.952 -5.141 1.00 89.06 144 LYS A O 1
ATOM 1217 N N . LEU A 1 145 ? 14.889 9.526 -6.849 1.00 85.38 145 LEU A N 1
ATOM 1218 C CA . LEU A 1 145 ? 15.183 8.355 -6.014 1.00 85.38 145 LEU A CA 1
ATOM 1219 C C . LEU A 1 145 ? 16.419 8.593 -5.135 1.00 85.38 145 LEU A C 1
ATOM 1221 O O . LEU A 1 145 ? 16.406 8.258 -3.954 1.00 85.38 145 LEU A O 1
ATOM 1225 N N . TYR A 1 146 ? 17.455 9.221 -5.693 1.00 84.19 146 TYR A N 1
ATOM 1226 C CA . TYR A 1 146 ? 18.667 9.589 -4.965 1.00 84.19 146 TYR A CA 1
ATOM 1227 C C . TYR A 1 146 ? 18.381 10.612 -3.864 1.00 84.19 146 TYR A C 1
ATOM 1229 O O . TYR A 1 146 ? 18.758 10.423 -2.713 1.00 84.19 146 TYR A O 1
ATOM 1237 N N . ARG A 1 147 ? 17.656 11.688 -4.199 1.00 83.06 147 ARG A N 1
ATOM 1238 C CA . ARG A 1 147 ? 17.252 12.721 -3.234 1.00 83.06 147 ARG A CA 1
ATOM 1239 C C . ARG A 1 147 ? 16.381 12.155 -2.110 1.00 83.06 147 ARG A C 1
ATOM 1241 O O . ARG A 1 147 ? 16.473 12.636 -0.987 1.00 83.06 147 ARG A O 1
ATOM 1248 N N . ALA A 1 148 ? 15.545 11.167 -2.417 1.00 77.81 148 ALA A N 1
ATOM 1249 C CA . ALA A 1 148 ? 14.715 10.471 -1.441 1.00 77.81 148 ALA A CA 1
ATOM 1250 C C . ALA A 1 148 ? 15.500 9.459 -0.582 1.00 77.81 148 ALA A C 1
ATOM 1252 O O . ALA A 1 148 ? 14.930 8.890 0.339 1.00 77.81 148 ALA A O 1
ATOM 1253 N N . GLY A 1 149 ? 16.785 9.213 -0.872 1.00 74.31 149 GLY A N 1
ATOM 1254 C CA . GLY A 1 149 ? 17.599 8.224 -0.160 1.00 74.31 149 GLY A CA 1
ATOM 1255 C C . GLY A 1 149 ? 17.266 6.767 -0.500 1.00 74.31 149 GLY A C 1
ATOM 1256 O O . GLY A 1 149 ? 17.759 5.864 0.166 1.00 74.31 149 GLY A O 1
ATOM 1257 N N . ILE A 1 150 ? 16.457 6.525 -1.539 1.00 74.50 150 ILE A N 1
ATOM 1258 C CA . ILE A 1 150 ? 16.064 5.177 -1.989 1.00 74.50 150 ILE A CA 1
ATOM 1259 C C . ILE A 1 150 ? 17.244 4.473 -2.670 1.00 74.50 150 ILE A C 1
ATOM 1261 O O . ILE A 1 150 ? 17.410 3.260 -2.562 1.00 74.50 150 ILE A O 1
ATOM 1265 N N . ILE A 1 151 ? 18.068 5.243 -3.382 1.00 80.06 151 ILE A N 1
ATOM 1266 C CA . ILE A 1 151 ? 19.315 4.779 -3.992 1.00 80.06 151 ILE A CA 1
ATOM 1267 C C . ILE A 1 151 ? 20.467 5.674 -3.539 1.00 80.06 151 ILE A C 1
ATOM 1269 O O . ILE A 1 151 ? 20.281 6.862 -3.286 1.00 80.06 151 ILE A O 1
ATOM 1273 N N . ALA A 1 152 ? 21.669 5.112 -3.486 1.00 78.12 152 ALA A N 1
ATOM 1274 C CA . ALA A 1 152 ? 22.896 5.815 -3.133 1.00 78.12 152 ALA A CA 1
ATOM 1275 C C . ALA A 1 152 ? 24.041 5.339 -4.042 1.00 78.12 152 ALA A C 1
ATOM 1277 O O . ALA A 1 152 ? 23.907 4.290 -4.683 1.00 78.12 152 ALA A O 1
ATOM 1278 N N . PRO A 1 153 ? 25.168 6.070 -4.121 1.00 79.69 153 PRO A N 1
ATOM 1279 C CA . PRO A 1 153 ? 26.334 5.585 -4.838 1.00 79.69 153 PRO A CA 1
ATOM 1280 C C . PRO A 1 153 ? 26.823 4.316 -4.143 1.00 79.69 153 PRO A C 1
ATOM 1282 O O . PRO A 1 153 ? 27.157 4.330 -2.957 1.00 79.69 153 PRO A O 1
ATOM 1285 N N . ALA A 1 154 ? 26.858 3.212 -4.877 1.00 70.19 154 ALA A N 1
ATOM 1286 C CA . ALA A 1 154 ? 27.511 2.008 -4.410 1.00 70.19 154 ALA A CA 1
ATOM 1287 C C . ALA A 1 154 ? 29.014 2.176 -4.661 1.00 70.19 154 ALA A C 1
ATOM 1289 O O . ALA A 1 154 ? 29.467 2.052 -5.795 1.00 70.19 154 ALA A O 1
ATOM 1290 N N . TYR A 1 155 ? 29.795 2.453 -3.613 1.00 64.19 155 TYR A N 1
ATOM 1291 C CA . TYR A 1 155 ? 31.265 2.393 -3.668 1.00 64.19 155 TYR A CA 1
ATOM 1292 C C . TYR A 1 155 ? 31.758 0.939 -3.644 1.00 64.19 155 TYR A C 1
ATOM 1294 O O . TYR A 1 155 ? 32.685 0.588 -2.918 1.00 64.19 155 TYR A O 1
ATOM 1302 N N . LEU A 1 156 ? 31.087 0.071 -4.396 1.00 61.31 156 LEU A N 1
ATOM 1303 C CA . LEU A 1 156 ? 31.489 -1.312 -4.562 1.00 61.31 156 LEU A CA 1
ATOM 1304 C C . LEU A 1 156 ? 32.532 -1.332 -5.679 1.00 61.31 156 LEU A C 1
ATOM 1306 O O . LEU A 1 156 ? 32.308 -0.780 -6.759 1.00 61.31 156 LEU A O 1
ATOM 1310 N N . GLN A 1 157 ? 33.686 -1.946 -5.418 1.00 57.06 157 GLN A N 1
ATOM 1311 C CA . GLN A 1 157 ? 34.544 -2.391 -6.515 1.00 57.06 157 GLN A CA 1
ATOM 1312 C C . GLN A 1 157 ? 33.736 -3.351 -7.401 1.00 57.06 157 GLN A C 1
ATOM 1314 O O . GLN A 1 157 ? 32.725 -3.891 -6.955 1.00 57.06 157 GLN A O 1
ATOM 1319 N N . ASN A 1 158 ? 34.158 -3.541 -8.655 1.00 57.69 158 ASN A N 1
ATOM 1320 C CA . ASN A 1 158 ? 33.571 -4.557 -9.531 1.00 57.69 158 ASN A CA 1
ATOM 1321 C C . ASN A 1 158 ? 33.770 -5.936 -8.889 1.00 57.69 158 ASN A C 1
ATOM 1323 O O . ASN A 1 158 ? 34.788 -6.589 -9.111 1.00 57.69 158 ASN A O 1
ATOM 1327 N N . ASP A 1 159 ? 32.820 -6.329 -8.052 1.00 62.47 159 ASP A N 1
ATOM 1328 C CA . ASP A 1 159 ? 32.792 -7.607 -7.378 1.00 62.47 159 ASP A CA 1
ATOM 1329 C C . ASP A 1 159 ? 32.108 -8.603 -8.316 1.00 62.47 159 ASP A C 1
ATOM 1331 O O . ASP A 1 159 ? 31.009 -8.313 -8.805 1.00 62.47 159 ASP A O 1
ATOM 1335 N N . PRO A 1 160 ? 32.737 -9.749 -8.620 1.00 59.59 160 PRO A N 1
ATOM 1336 C CA . PRO A 1 160 ? 32.092 -10.788 -9.404 1.00 59.59 160 PRO A CA 1
ATOM 1337 C C . PRO A 1 160 ? 30.734 -11.205 -8.810 1.00 59.59 160 PRO A C 1
ATOM 1339 O O . PRO A 1 160 ? 29.794 -11.450 -9.546 1.00 59.59 160 PRO A O 1
ATOM 1342 N N . GLU A 1 161 ? 30.535 -11.196 -7.500 1.00 63.91 161 GLU A N 1
ATOM 1343 C CA . GLU A 1 161 ? 29.266 -11.620 -6.896 1.00 63.91 161 GLU A CA 1
ATOM 1344 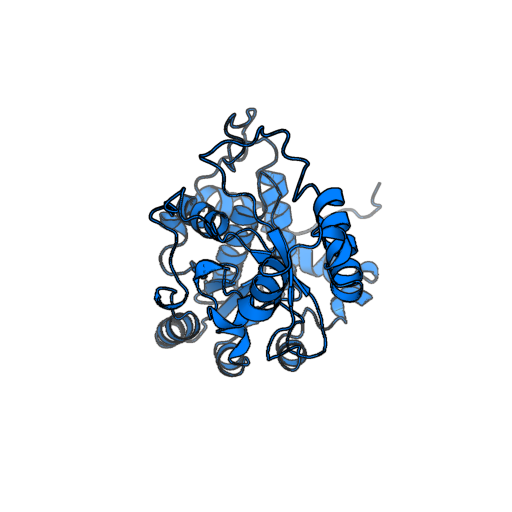C C . GLU A 1 161 ? 28.118 -10.600 -7.050 1.00 63.91 161 GLU A C 1
ATOM 1346 O O . GLU A 1 161 ? 26.985 -10.869 -6.639 1.00 63.91 161 GLU A O 1
ATOM 1351 N N . VAL A 1 162 ? 28.366 -9.439 -7.670 1.00 66.56 162 VAL A N 1
ATOM 1352 C CA . VAL A 1 162 ? 27.378 -8.367 -7.844 1.00 66.56 162 VAL A CA 1
ATOM 1353 C C . VAL A 1 162 ? 27.079 -8.142 -9.326 1.00 66.56 162 VAL A C 1
ATOM 1355 O O . VAL A 1 162 ? 27.924 -7.680 -10.088 1.00 66.56 162 VAL A O 1
ATOM 1358 N N . VAL A 1 163 ? 25.827 -8.376 -9.734 1.00 69.50 163 VAL A N 1
ATOM 1359 C CA . VAL A 1 163 ? 25.329 -7.969 -11.060 1.00 69.50 163 VAL A CA 1
ATOM 1360 C C . VAL A 1 163 ? 24.802 -6.530 -10.969 1.00 69.50 163 VAL A C 1
ATOM 1362 O O . VAL A 1 163 ? 23.729 -6.317 -10.388 1.00 69.50 163 VAL A O 1
ATOM 1365 N N . PRO A 1 164 ? 25.514 -5.518 -11.507 1.00 74.19 164 PRO A N 1
ATOM 1366 C CA . PRO A 1 164 ? 25.025 -4.148 -11.484 1.00 74.19 164 PRO A CA 1
ATOM 1367 C C . PRO A 1 164 ? 23.791 -4.031 -12.383 1.00 74.19 164 PRO A C 1
ATOM 1369 O O . PRO A 1 164 ? 23.828 -4.353 -13.569 1.00 74.19 164 PRO A O 1
ATOM 1372 N N . GLY A 1 165 ? 22.683 -3.558 -11.817 1.00 80.88 165 GLY A N 1
ATOM 1373 C CA . GLY A 1 165 ? 21.487 -3.262 -12.597 1.00 80.88 165 GLY A CA 1
ATOM 1374 C C . GLY A 1 165 ? 21.712 -2.057 -13.509 1.00 80.88 165 GLY A C 1
ATOM 1375 O O . GLY A 1 165 ? 22.212 -1.025 -13.059 1.00 80.88 165 GLY A O 1
ATOM 1376 N N . ILE A 1 166 ? 21.306 -2.156 -14.774 1.00 83.69 166 ILE A N 1
ATOM 1377 C CA . ILE A 1 166 ? 21.414 -1.056 -15.737 1.00 83.69 166 ILE A CA 1
ATOM 1378 C C . ILE A 1 166 ? 20.079 -0.324 -15.860 1.00 83.69 166 ILE A C 1
ATOM 1380 O O . ILE A 1 166 ? 19.066 -0.912 -16.245 1.00 83.69 166 ILE A O 1
ATOM 1384 N N . ALA A 1 167 ? 20.089 0.974 -15.548 1.00 88.69 167 ALA A N 1
ATOM 1385 C CA . ALA A 1 167 ? 18.944 1.855 -15.742 1.00 88.69 167 ALA A CA 1
ATOM 1386 C C . ALA A 1 167 ? 18.716 2.133 -17.238 1.00 88.69 167 ALA A C 1
ATOM 1388 O O . ALA A 1 167 ? 19.590 2.637 -17.944 1.00 88.69 167 ALA A O 1
ATOM 1389 N N . THR A 1 168 ? 17.517 1.829 -17.716 1.00 91.25 168 THR A N 1
ATOM 1390 C CA . THR A 1 168 ? 17.096 1.978 -19.111 1.00 91.25 168 THR A CA 1
ATOM 1391 C C . THR A 1 168 ? 15.680 2.548 -19.188 1.00 91.25 168 THR A C 1
ATOM 1393 O O . THR A 1 168 ? 15.003 2.642 -18.159 1.00 91.25 168 THR A O 1
ATOM 1396 N N . ALA A 1 169 ? 15.235 2.941 -20.381 1.00 93.62 169 ALA A N 1
ATOM 1397 C CA . ALA A 1 169 ? 13.889 3.455 -20.603 1.00 93.62 169 ALA A CA 1
ATOM 1398 C C . ALA A 1 169 ? 13.111 2.559 -21.566 1.00 93.62 169 ALA A C 1
ATOM 1400 O O . ALA A 1 169 ? 13.653 2.087 -22.559 1.00 93.62 169 ALA A O 1
ATOM 1401 N N . MET A 1 170 ? 11.837 2.330 -21.265 1.00 93.19 170 MET A N 1
ATOM 1402 C CA . MET A 1 170 ? 10.904 1.582 -22.111 1.00 93.19 170 MET A CA 1
ATOM 1403 C C . MET A 1 170 ? 9.486 2.116 -21.906 1.00 93.19 170 MET A C 1
ATOM 1405 O O . MET A 1 170 ? 9.230 2.860 -20.957 1.00 93.19 170 MET A O 1
ATOM 1409 N N . THR A 1 171 ? 8.563 1.712 -22.772 1.00 92.88 171 THR A N 1
ATOM 1410 C CA . THR A 1 171 ? 7.127 1.981 -22.635 1.00 92.88 171 THR A CA 1
ATOM 1411 C C . THR A 1 171 ? 6.396 0.706 -22.235 1.00 92.88 171 THR A C 1
ATOM 1413 O O . THR A 1 171 ? 6.922 -0.400 -22.361 1.00 92.88 171 THR A O 1
ATOM 1416 N N . GLU A 1 172 ? 5.180 0.834 -21.717 1.00 88.38 172 GLU A N 1
ATOM 1417 C CA . GLU A 1 172 ? 4.336 -0.324 -21.419 1.00 88.38 172 GLU A CA 1
ATOM 1418 C C . GLU A 1 172 ? 3.106 -0.355 -22.315 1.00 88.38 172 GLU A C 1
ATOM 1420 O O . GLU A 1 172 ? 2.674 0.706 -22.758 1.00 88.38 172 GLU A O 1
ATOM 1425 N N . PRO A 1 173 ? 2.497 -1.533 -22.553 1.00 86.75 173 PRO A N 1
ATOM 1426 C CA . PRO A 1 173 ? 1.334 -1.640 -23.434 1.00 86.75 173 PRO A CA 1
ATOM 1427 C C . PRO A 1 173 ? 0.187 -0.691 -23.066 1.00 86.75 173 PRO A C 1
ATOM 1429 O O . PRO A 1 173 ? -0.457 -0.137 -23.948 1.00 86.75 173 PRO A O 1
ATOM 1432 N N . HIS A 1 174 ? -0.043 -0.459 -21.769 1.00 83.75 174 HIS A N 1
ATOM 1433 C CA . HIS A 1 174 ? -1.074 0.460 -21.271 1.00 83.75 174 HIS A CA 1
ATOM 1434 C C . HIS A 1 174 ? -0.629 1.929 -21.211 1.00 83.75 174 HIS A C 1
ATOM 1436 O O . HIS A 1 174 ? -1.432 2.793 -20.872 1.00 83.75 174 HIS A O 1
ATOM 1442 N N . ARG A 1 175 ? 0.644 2.226 -21.503 1.00 87.44 175 ARG A N 1
ATOM 1443 C CA . ARG A 1 175 ? 1.229 3.578 -21.555 1.00 87.44 175 ARG A CA 1
ATOM 1444 C C . ARG A 1 175 ? 2.233 3.673 -22.720 1.00 87.44 175 ARG A C 1
ATOM 1446 O O . ARG A 1 175 ? 3.425 3.883 -22.479 1.00 87.44 175 ARG A O 1
ATOM 1453 N N . PRO A 1 176 ? 1.778 3.479 -23.973 1.00 90.31 176 PRO A N 1
ATOM 1454 C CA . PRO A 1 176 ? 2.665 3.324 -25.126 1.00 90.31 176 PRO A CA 1
ATOM 1455 C C . PRO A 1 176 ? 3.469 4.590 -25.439 1.00 90.31 176 PRO A C 1
ATOM 1457 O O . PRO A 1 176 ? 4.575 4.483 -25.954 1.00 90.31 176 PRO A O 1
ATOM 1460 N N . ASP A 1 177 ? 2.961 5.764 -25.057 1.00 92.00 177 ASP A N 1
ATOM 1461 C CA . ASP A 1 177 ? 3.591 7.062 -25.329 1.00 92.00 177 ASP A CA 1
ATOM 1462 C C . ASP A 1 177 ? 4.425 7.595 -24.151 1.00 92.00 177 ASP A C 1
ATOM 1464 O O . ASP A 1 177 ? 4.891 8.735 -24.169 1.00 92.00 177 ASP A O 1
ATOM 1468 N N . LYS A 1 178 ? 4.605 6.794 -23.091 1.00 92.69 178 LYS A N 1
ATOM 1469 C CA . LYS A 1 178 ? 5.286 7.221 -21.865 1.00 92.69 178 LYS A CA 1
ATOM 1470 C C . LYS A 1 178 ? 6.504 6.353 -21.575 1.00 92.69 178 LYS A C 1
ATOM 1472 O O . LYS A 1 178 ? 6.383 5.257 -21.027 1.00 92.69 178 LYS A O 1
ATOM 1477 N N . LEU A 1 179 ? 7.684 6.883 -21.894 1.00 94.12 179 LEU A N 1
ATOM 1478 C CA . LEU A 1 179 ? 8.949 6.312 -21.435 1.00 94.12 179 LEU A CA 1
ATOM 1479 C C . LEU A 1 179 ? 9.044 6.404 -19.908 1.00 94.12 179 LEU A C 1
ATOM 1481 O O . LEU A 1 179 ? 8.764 7.445 -19.312 1.00 94.12 179 LEU A O 1
ATOM 1485 N N . ASP A 1 180 ? 9.461 5.310 -19.282 1.00 92.88 180 ASP A N 1
ATOM 1486 C CA . ASP A 1 180 ? 9.604 5.193 -17.831 1.00 92.88 180 ASP A CA 1
ATOM 1487 C C . ASP A 1 180 ? 10.927 4.494 -17.481 1.00 92.88 180 ASP A C 1
ATOM 1489 O O . ASP A 1 180 ? 11.536 3.837 -18.327 1.00 92.88 180 ASP A O 1
ATOM 1493 N N . LEU A 1 181 ? 11.377 4.629 -16.233 1.00 91.75 181 LEU A N 1
ATOM 1494 C CA . LEU A 1 181 ? 12.597 3.987 -15.743 1.00 91.75 181 LEU A CA 1
ATOM 1495 C C . LEU A 1 181 ? 12.377 2.479 -15.570 1.00 91.75 181 LEU A C 1
ATOM 1497 O O . LEU A 1 181 ? 11.460 2.045 -14.870 1.00 91.75 181 LEU A O 1
ATOM 1501 N N . PHE A 1 182 ? 13.298 1.680 -16.094 1.00 91.12 182 PHE A N 1
ATOM 1502 C CA . PHE A 1 182 ? 13.421 0.250 -15.824 1.00 91.12 182 PHE A CA 1
ATOM 1503 C C . PHE A 1 182 ? 14.859 -0.092 -15.442 1.00 91.12 182 PHE A C 1
ATOM 1505 O O . PHE A 1 182 ? 15.793 0.584 -15.861 1.00 91.12 182 PHE A O 1
ATOM 1512 N N . ILE A 1 183 ? 15.043 -1.142 -14.642 1.00 88.50 183 ILE A N 1
ATOM 1513 C CA . ILE A 1 183 ? 16.373 -1.641 -14.279 1.00 88.50 183 ILE A CA 1
ATOM 1514 C C . ILE A 1 183 ? 16.506 -3.064 -14.812 1.00 88.50 183 ILE A C 1
ATOM 1516 O O . ILE A 1 183 ? 15.720 -3.944 -14.455 1.00 88.50 183 ILE A O 1
ATOM 1520 N N . CYS A 1 184 ? 17.480 -3.262 -15.694 1.00 86.75 184 CYS A N 1
ATOM 1521 C CA . CYS A 1 184 ? 17.823 -4.552 -16.268 1.00 86.75 184 CYS A CA 1
ATOM 1522 C C . CYS A 1 184 ? 18.932 -5.194 -15.429 1.00 86.75 184 CYS A C 1
ATOM 1524 O O . CYS A 1 184 ? 20.023 -4.637 -15.339 1.00 86.75 184 CYS A O 1
ATOM 1526 N N . TYR A 1 185 ? 18.653 -6.345 -14.819 1.00 82.62 185 TYR A N 1
ATOM 1527 C CA . TYR A 1 185 ? 19.629 -7.120 -14.039 1.00 82.62 185 TYR A CA 1
ATOM 1528 C C . TYR A 1 185 ? 20.139 -8.333 -14.830 1.00 82.62 185 TYR A C 1
ATOM 1530 O O . TYR A 1 185 ? 20.422 -9.383 -14.258 1.00 82.62 185 TYR A O 1
ATOM 1538 N N . GLU A 1 186 ? 20.174 -8.231 -16.161 1.00 80.81 186 GLU A N 1
ATOM 1539 C CA . GLU A 1 186 ? 20.746 -9.282 -16.997 1.00 80.81 186 GLU A CA 1
ATOM 1540 C C . GLU A 1 186 ? 22.254 -9.353 -16.784 1.00 80.81 186 GLU A C 1
ATOM 1542 O O . GLU A 1 186 ? 22.937 -8.338 -16.902 1.00 80.81 186 GLU A O 1
ATOM 1547 N N . ASP A 1 187 ? 22.772 -10.553 -16.533 1.00 77.00 187 ASP A N 1
ATOM 1548 C CA . ASP A 1 187 ? 24.191 -10.832 -16.708 1.00 77.00 187 ASP A CA 1
ATOM 1549 C C . ASP A 1 187 ? 24.413 -11.328 -18.147 1.00 77.00 187 ASP A C 1
ATOM 1551 O O . ASP A 1 187 ? 24.144 -12.499 -18.440 1.00 77.00 187 ASP A O 1
ATOM 1555 N N . PRO A 1 188 ? 24.891 -10.470 -19.068 1.00 70.62 188 PRO A N 1
ATOM 1556 C CA . PRO A 1 188 ? 25.051 -10.839 -20.472 1.00 70.62 188 PRO A CA 1
ATOM 1557 C C . PRO A 1 188 ? 26.113 -11.925 -20.686 1.00 70.62 188 PRO A C 1
ATOM 1559 O O . PRO A 1 188 ? 26.140 -12.549 -21.745 1.00 70.62 188 PRO A O 1
ATOM 1562 N N . TYR A 1 189 ? 26.988 -12.156 -19.705 1.00 73.62 189 TYR A N 1
ATOM 1563 C CA . TYR A 1 189 ? 28.053 -13.150 -19.789 1.00 73.62 189 TYR A CA 1
ATOM 1564 C C . TYR A 1 189 ? 27.731 -14.431 -19.021 1.00 73.62 189 TYR A C 1
ATOM 1566 O O . TYR A 1 189 ? 28.542 -15.356 -19.053 1.00 73.62 189 TYR A O 1
ATOM 1574 N N . ASN A 1 190 ? 26.579 -14.482 -18.338 1.00 72.19 190 ASN A N 1
ATOM 1575 C CA . ASN A 1 190 ? 26.150 -15.604 -17.504 1.00 72.19 190 ASN A CA 1
ATOM 1576 C C . ASN A 1 190 ? 27.265 -16.100 -16.556 1.00 72.19 190 ASN A C 1
ATOM 1578 O O . ASN A 1 190 ? 27.451 -17.301 -16.357 1.00 72.19 190 ASN A O 1
ATOM 1582 N N . ARG A 1 191 ? 28.052 -15.162 -16.022 1.00 70.62 191 ARG A N 1
ATOM 1583 C CA . ARG A 1 191 ? 29.136 -15.406 -15.065 1.00 70.62 191 ARG A CA 1
ATOM 1584 C C . ARG A 1 191 ? 28.583 -15.703 -13.676 1.00 70.62 191 ARG A C 1
ATOM 1586 O O . ARG A 1 191 ? 29.222 -16.440 -12.929 1.00 70.62 191 ARG A O 1
ATOM 1593 N N . PHE A 1 192 ? 27.401 -15.174 -13.355 1.00 70.38 192 PHE A N 1
ATOM 1594 C CA . PHE A 1 192 ? 26.810 -15.247 -12.023 1.00 70.38 192 PHE A CA 1
ATOM 1595 C C . PHE A 1 192 ? 25.386 -15.804 -12.092 1.00 70.38 192 PHE A C 1
ATOM 1597 O O . PHE A 1 192 ? 24.460 -15.087 -12.480 1.00 70.38 192 PHE A O 1
ATOM 1604 N N . PRO A 1 193 ? 25.166 -17.081 -11.725 1.00 68.94 193 PRO A N 1
ATOM 1605 C CA . PRO A 1 193 ? 23.820 -17.628 -11.656 1.00 68.94 193 PRO A CA 1
ATOM 1606 C C . PRO A 1 193 ? 23.044 -16.910 -10.536 1.00 68.94 193 PRO A C 1
ATOM 1608 O O . PRO A 1 193 ? 23.445 -16.988 -9.373 1.00 68.94 193 PRO A O 1
ATOM 1611 N N . PRO A 1 194 ? 21.935 -16.209 -10.835 1.00 69.31 194 PRO A N 1
ATOM 1612 C CA . PRO A 1 194 ? 21.220 -15.442 -9.824 1.00 69.31 194 PRO A CA 1
ATOM 1613 C C . PRO A 1 194 ? 20.523 -16.376 -8.826 1.00 69.31 194 PRO A C 1
ATOM 1615 O O . PRO A 1 194 ? 19.616 -17.132 -9.189 1.00 69.31 194 PRO A O 1
ATOM 1618 N N . ILE A 1 195 ? 20.910 -16.291 -7.552 1.00 70.75 195 ILE A N 1
ATOM 1619 C CA . ILE A 1 195 ? 20.241 -16.989 -6.451 1.00 70.75 195 ILE A CA 1
ATOM 1620 C C . ILE A 1 195 ? 19.143 -16.075 -5.908 1.00 70.75 195 ILE A C 1
ATOM 1622 O O . ILE A 1 195 ? 19.409 -15.021 -5.335 1.00 70.75 195 ILE A O 1
ATOM 1626 N N . PHE A 1 196 ? 17.889 -16.478 -6.095 1.00 70.69 196 PHE A N 1
ATOM 1627 C CA . PHE A 1 196 ? 16.748 -15.768 -5.524 1.00 70.69 196 PHE A CA 1
ATOM 1628 C C . PHE A 1 196 ? 16.452 -16.303 -4.121 1.00 70.69 196 PHE A C 1
ATOM 1630 O O . PHE A 1 196 ? 16.565 -17.513 -3.906 1.00 70.69 196 PHE A O 1
ATOM 1637 N N . PRO A 1 197 ? 16.051 -15.445 -3.168 1.00 68.50 197 PRO A N 1
ATOM 1638 C CA . PRO A 1 197 ? 15.691 -15.912 -1.839 1.00 68.50 197 PRO A CA 1
ATOM 1639 C C . PRO A 1 197 ? 14.460 -16.840 -1.913 1.00 68.50 197 PRO A C 1
ATOM 1641 O O . PRO A 1 197 ? 13.633 -16.676 -2.815 1.00 68.50 197 PRO A O 1
ATOM 1644 N N . PRO A 1 198 ? 14.302 -17.806 -0.985 1.00 69.69 198 PRO A N 1
ATOM 1645 C CA . PRO A 1 198 ? 13.253 -18.833 -1.064 1.00 69.69 198 PRO A CA 1
ATOM 1646 C C . PRO A 1 198 ? 11.818 -18.292 -1.167 1.00 69.69 198 PRO A C 1
ATOM 1648 O O . PRO A 1 198 ? 10.948 -18.936 -1.747 1.00 69.69 198 PRO A O 1
ATOM 1651 N N . ASN A 1 199 ? 11.573 -17.097 -0.631 1.00 67.44 199 ASN A N 1
ATOM 1652 C CA . ASN A 1 199 ? 10.287 -16.400 -0.647 1.00 67.44 199 ASN A CA 1
ATOM 1653 C C . ASN A 1 199 ? 10.071 -15.508 -1.888 1.00 67.44 199 ASN A C 1
ATOM 1655 O O . ASN A 1 199 ? 9.030 -14.862 -2.008 1.00 67.44 199 ASN A O 1
ATOM 1659 N N . PHE A 1 200 ? 11.014 -15.461 -2.835 1.00 72.06 200 PHE A N 1
ATOM 1660 C CA . PHE A 1 200 ? 10.818 -14.765 -4.105 1.00 72.06 200 PHE A CA 1
ATOM 1661 C C . PHE A 1 200 ? 9.892 -15.575 -5.025 1.00 72.06 200 PHE A C 1
ATOM 1663 O O . PHE A 1 200 ? 10.314 -16.492 -5.734 1.00 72.06 200 PHE A O 1
ATOM 1670 N N . ALA A 1 201 ? 8.609 -15.221 -5.019 1.00 73.50 201 ALA A N 1
ATOM 1671 C CA . ALA A 1 201 ? 7.580 -15.856 -5.834 1.00 73.50 201 ALA A CA 1
ATOM 1672 C C . ALA A 1 201 ? 7.279 -15.048 -7.106 1.00 73.50 201 ALA A C 1
ATOM 1674 O O . ALA A 1 201 ? 7.133 -13.824 -7.060 1.00 73.50 201 ALA A O 1
ATOM 1675 N N . GLY A 1 202 ? 7.161 -15.750 -8.237 1.00 74.31 202 GLY A N 1
ATOM 1676 C CA . GLY A 1 202 ? 6.705 -15.161 -9.494 1.00 74.31 202 GLY A CA 1
ATOM 1677 C C . GLY A 1 202 ? 5.210 -14.831 -9.493 1.00 74.31 202 GLY A C 1
ATOM 1678 O O . GLY A 1 202 ? 4.476 -15.347 -8.644 1.00 74.31 202 GLY A O 1
ATOM 1679 N N . PRO A 1 203 ? 4.746 -13.985 -10.435 1.00 77.94 203 PRO A N 1
ATOM 1680 C CA . PRO A 1 203 ? 3.341 -13.588 -10.535 1.00 77.94 203 PRO A CA 1
ATOM 1681 C C . PRO A 1 203 ? 2.351 -14.754 -10.645 1.00 77.94 203 PRO A C 1
ATOM 1683 O O . PRO A 1 203 ? 1.215 -14.640 -10.199 1.00 77.94 203 PRO A O 1
ATOM 1686 N N . ASP A 1 204 ? 2.786 -15.883 -11.201 1.00 79.69 204 ASP A N 1
ATOM 1687 C CA . ASP A 1 204 ? 2.030 -17.130 -11.340 1.00 79.69 204 ASP A CA 1
ATOM 1688 C C . ASP A 1 204 ? 1.708 -17.807 -9.997 1.00 79.69 204 ASP A C 1
ATOM 1690 O O . ASP A 1 204 ? 0.709 -18.516 -9.880 1.00 79.69 204 ASP A O 1
ATOM 1694 N N . LYS A 1 205 ? 2.531 -17.567 -8.971 1.00 81.38 205 LYS A N 1
ATOM 1695 C CA . LYS A 1 205 ? 2.381 -18.144 -7.625 1.00 81.38 205 LYS A CA 1
ATOM 1696 C C . LYS A 1 205 ? 1.674 -17.212 -6.646 1.00 81.38 205 LYS A C 1
ATOM 1698 O O . LYS A 1 205 ? 1.514 -17.551 -5.475 1.00 81.38 205 LYS A O 1
ATOM 1703 N N . TRP A 1 206 ? 1.299 -16.019 -7.089 1.00 84.62 206 TRP A N 1
ATOM 1704 C CA . TRP A 1 206 ? 0.679 -15.028 -6.226 1.00 84.62 206 TRP A CA 1
ATOM 1705 C C . TRP A 1 206 ? -0.769 -15.382 -5.869 1.00 84.62 206 TRP A C 1
ATOM 1707 O O . TRP A 1 206 ? -1.495 -15.950 -6.689 1.00 84.62 206 TRP A O 1
ATOM 1717 N N . PRO A 1 207 ? -1.228 -15.027 -4.656 1.00 88.62 207 PRO A N 1
ATOM 1718 C CA . PRO A 1 207 ? -2.590 -15.317 -4.243 1.00 88.62 207 PRO A CA 1
ATOM 1719 C C . PRO A 1 207 ? -3.604 -14.533 -5.087 1.00 88.62 207 PRO A C 1
ATOM 1721 O O . PRO A 1 207 ? -3.424 -13.351 -5.390 1.00 88.62 207 PRO A O 1
ATOM 1724 N N . LYS A 1 208 ? -4.716 -15.193 -5.427 1.00 91.81 208 LYS A N 1
ATOM 1725 C CA . LYS A 1 208 ? -5.867 -14.573 -6.095 1.00 91.81 208 LYS A CA 1
ATOM 1726 C C . LYS A 1 208 ? -6.705 -13.809 -5.068 1.00 91.81 208 LYS A C 1
ATOM 1728 O O . LYS A 1 208 ? -7.613 -14.380 -4.469 1.00 91.81 208 LYS A O 1
ATOM 1733 N N . LEU A 1 209 ? -6.370 -12.539 -4.841 1.00 94.19 209 LEU A N 1
ATOM 1734 C CA . LEU A 1 209 ? -6.964 -11.734 -3.766 1.00 94.19 209 LEU A CA 1
ATOM 1735 C C . LEU A 1 209 ? -8.486 -11.575 -3.900 1.00 94.19 209 LEU A C 1
ATOM 1737 O O . LEU A 1 209 ? -9.185 -11.801 -2.919 1.00 94.19 209 LEU A O 1
ATOM 1741 N N . LEU A 1 210 ? -9.010 -11.284 -5.098 1.00 95.38 210 LEU A N 1
ATOM 1742 C CA . LEU A 1 210 ? -10.460 -11.142 -5.301 1.00 95.38 210 LEU A CA 1
ATOM 1743 C C . LEU A 1 210 ? -11.215 -12.407 -4.878 1.00 95.38 210 LEU A C 1
ATOM 1745 O O . LEU A 1 210 ? -12.182 -12.331 -4.130 1.00 95.38 210 LEU A O 1
ATOM 1749 N N . ARG A 1 211 ? -10.707 -13.583 -5.264 1.00 95.56 211 ARG A N 1
ATOM 1750 C CA . ARG A 1 211 ? -11.324 -14.857 -4.884 1.00 95.56 211 ARG A CA 1
ATOM 1751 C C . ARG A 1 211 ? -11.345 -15.066 -3.368 1.00 95.56 211 ARG A C 1
ATOM 1753 O O . ARG A 1 211 ? -12.319 -15.579 -2.834 1.00 95.56 211 ARG A O 1
ATOM 1760 N N . ARG A 1 212 ? -10.281 -14.655 -2.671 1.00 96.31 212 ARG A N 1
ATOM 1761 C CA . ARG A 1 212 ? -10.223 -14.707 -1.201 1.00 96.31 212 ARG A CA 1
ATOM 1762 C C . ARG A 1 212 ? -11.275 -13.796 -0.570 1.00 96.31 212 ARG A C 1
ATOM 1764 O O . ARG A 1 212 ? -11.932 -14.228 0.369 1.00 96.31 212 ARG A O 1
ATOM 1771 N N . ALA A 1 213 ? -11.455 -12.590 -1.111 1.00 97.56 213 ALA A N 1
ATOM 1772 C CA . ALA A 1 213 ? -12.493 -11.667 -0.663 1.00 97.56 213 ALA A CA 1
ATOM 1773 C C . ALA A 1 213 ? -13.904 -12.243 -0.884 1.00 97.56 213 ALA A C 1
ATOM 1775 O O . ALA A 1 213 ? -14.722 -12.196 0.029 1.00 97.56 213 ALA A O 1
ATOM 1776 N N . GLU A 1 214 ? -14.165 -12.867 -2.039 1.00 97.69 214 GLU A N 1
ATOM 1777 C CA . GLU A 1 214 ? -15.441 -13.543 -2.331 1.00 97.69 214 GLU A CA 1
ATOM 1778 C C . GLU A 1 214 ? -15.729 -14.689 -1.355 1.00 97.69 214 GLU A C 1
ATOM 1780 O O . GLU A 1 214 ? -16.813 -14.767 -0.773 1.00 97.69 214 GLU A O 1
ATOM 1785 N N . ASP A 1 215 ? -14.747 -15.573 -1.149 1.00 97.75 215 ASP A N 1
ATOM 1786 C CA . ASP A 1 215 ? -14.877 -16.702 -0.226 1.00 97.75 215 ASP A CA 1
ATOM 1787 C C . ASP A 1 215 ? -15.121 -16.207 1.213 1.00 97.75 215 ASP A C 1
ATOM 1789 O O . ASP A 1 215 ? -15.881 -16.827 1.961 1.00 97.75 215 ASP A O 1
ATOM 1793 N N . PHE A 1 216 ? -14.521 -15.076 1.596 1.00 98.12 216 PHE A N 1
ATOM 1794 C CA . PHE A 1 216 ? -14.745 -14.432 2.887 1.00 98.12 216 PHE A CA 1
ATOM 1795 C C . PHE A 1 216 ? -16.152 -13.818 2.996 1.00 98.12 216 PHE A C 1
ATOM 1797 O O . PHE A 1 216 ? -16.890 -14.141 3.928 1.00 98.12 216 PHE A O 1
ATOM 1804 N N . ALA A 1 217 ? -16.572 -13.016 2.011 1.00 97.88 217 ALA A N 1
ATOM 1805 C CA . ALA A 1 217 ? -17.904 -12.404 1.958 1.00 97.88 217 ALA A CA 1
ATOM 1806 C C . ALA A 1 217 ? -19.030 -13.449 2.003 1.00 97.88 217 ALA A C 1
ATOM 1808 O O . ALA A 1 217 ? -20.066 -13.218 2.621 1.00 97.88 217 ALA A O 1
ATOM 1809 N N . SER A 1 218 ? -18.813 -14.631 1.412 1.00 97.69 218 SER A N 1
ATOM 1810 C CA . SER A 1 218 ? -19.794 -15.726 1.434 1.00 97.69 218 SER A CA 1
ATOM 1811 C C . SER A 1 218 ? -20.121 -16.239 2.845 1.00 97.69 218 SER A C 1
ATOM 1813 O O . SER A 1 218 ? -21.196 -16.796 3.064 1.00 97.69 218 SER A O 1
ATOM 1815 N N . LYS A 1 219 ? -19.206 -16.043 3.804 1.00 97.75 219 LYS A N 1
ATOM 1816 C CA . LYS A 1 219 ? -19.347 -16.470 5.205 1.00 97.75 219 LYS A CA 1
ATOM 1817 C C . LYS A 1 219 ? -19.749 -15.323 6.132 1.00 97.75 219 LYS A C 1
ATOM 1819 O O . LYS A 1 219 ? -20.287 -15.578 7.205 1.00 97.75 219 LYS A O 1
ATOM 1824 N N . HIS A 1 220 ? -19.494 -14.082 5.722 1.00 97.62 220 HIS A N 1
ATOM 1825 C CA . HIS A 1 220 ? -19.674 -12.881 6.531 1.00 97.62 220 HIS A CA 1
ATOM 1826 C C . HIS A 1 220 ? -20.505 -11.846 5.749 1.00 97.62 220 HIS A C 1
ATOM 1828 O O . HIS A 1 220 ? -19.942 -11.051 4.999 1.00 97.62 220 HIS A O 1
ATOM 1834 N N . PRO A 1 221 ? -21.843 -11.819 5.914 1.00 95.44 221 PRO A N 1
ATOM 1835 C CA . PRO A 1 221 ? -22.722 -10.931 5.142 1.00 95.44 221 PRO A CA 1
ATOM 1836 C C . PRO A 1 221 ? -22.431 -9.433 5.318 1.00 95.44 221 PRO A C 1
ATOM 1838 O O . PRO A 1 221 ? -22.684 -8.647 4.409 1.00 95.44 221 PRO A O 1
ATOM 1841 N N . SER A 1 222 ? -21.890 -9.045 6.474 1.00 97.19 222 SER A N 1
ATOM 1842 C CA . SER A 1 222 ? -21.512 -7.662 6.795 1.00 97.19 222 SER A CA 1
ATOM 1843 C C . SER A 1 222 ? -20.060 -7.331 6.442 1.00 97.19 222 SER A C 1
ATOM 1845 O O . SER A 1 222 ? -19.588 -6.250 6.800 1.00 97.19 222 SER A O 1
ATOM 1847 N N . ALA A 1 223 ? -19.356 -8.238 5.749 1.00 98.19 223 ALA A N 1
ATOM 1848 C CA . ALA A 1 223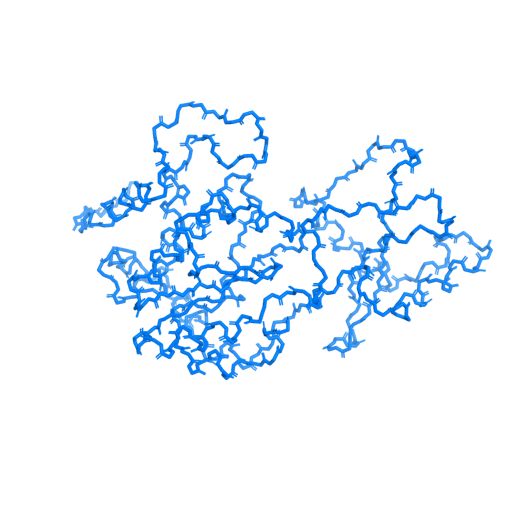 ? -17.930 -8.114 5.493 1.00 98.19 223 ALA A CA 1
ATOM 1849 C C . ALA A 1 223 ? -17.570 -6.775 4.852 1.00 98.19 223 ALA A C 1
ATOM 1851 O O . ALA A 1 223 ? -18.182 -6.322 3.876 1.00 98.19 223 ALA A O 1
ATOM 1852 N N . ARG A 1 224 ? -16.510 -6.175 5.385 1.00 98.50 224 ARG A N 1
ATOM 1853 C CA . ARG A 1 224 ? -15.886 -4.977 4.837 1.00 98.50 224 ARG A CA 1
ATOM 1854 C C . ARG A 1 224 ? -14.467 -5.307 4.428 1.00 98.50 224 ARG A C 1
ATOM 1856 O O . ARG A 1 224 ? -13.782 -6.115 5.056 1.00 98.50 224 ARG A O 1
ATOM 1863 N N . PHE A 1 225 ? -14.015 -4.636 3.380 1.00 98.56 225 PHE A N 1
ATOM 1864 C CA . PHE A 1 225 ? -12.706 -4.872 2.802 1.00 98.56 225 PHE A CA 1
ATOM 1865 C C . PHE A 1 225 ? -11.880 -3.597 2.744 1.00 98.56 225 PHE A C 1
ATOM 1867 O O . PHE A 1 225 ? -12.405 -2.493 2.568 1.00 98.56 225 PHE A O 1
ATOM 1874 N N . ALA A 1 226 ? -10.567 -3.771 2.828 1.00 98.31 226 ALA A N 1
ATOM 1875 C CA . ALA A 1 226 ? -9.618 -2.779 2.370 1.00 98.31 226 ALA A CA 1
ATOM 1876 C C . ALA A 1 226 ? -8.602 -3.419 1.426 1.00 98.31 226 ALA A C 1
ATOM 1878 O O . ALA A 1 226 ? -8.077 -4.503 1.674 1.00 98.31 226 ALA A O 1
ATOM 1879 N N . LEU A 1 227 ? -8.321 -2.717 0.340 1.00 96.25 227 LEU A N 1
ATOM 1880 C CA . LEU A 1 227 ? -7.273 -3.019 -0.608 1.00 96.25 227 LEU A CA 1
ATOM 1881 C C . LEU A 1 227 ? -6.209 -1.927 -0.474 1.00 96.25 227 LEU A C 1
ATOM 1883 O O . LEU A 1 227 ? -6.344 -0.847 -1.049 1.00 96.25 227 LEU A O 1
ATOM 1887 N N . LEU A 1 228 ? -5.186 -2.192 0.336 1.00 94.62 228 LEU A N 1
ATOM 1888 C CA . LEU A 1 228 ? -4.123 -1.242 0.648 1.00 94.62 228 LEU A CA 1
ATOM 1889 C C . LEU A 1 228 ? -2.975 -1.376 -0.353 1.00 94.62 228 LEU A C 1
ATOM 1891 O O . LEU A 1 228 ? -2.534 -2.483 -0.672 1.00 94.62 228 LEU A O 1
ATOM 1895 N N . ARG A 1 229 ? -2.469 -0.236 -0.819 1.00 89.12 229 ARG A N 1
ATOM 1896 C CA . ARG A 1 229 ? -1.257 -0.132 -1.634 1.00 89.12 229 ARG A CA 1
ATOM 1897 C C . ARG A 1 229 ? -0.228 0.729 -0.944 1.00 89.12 229 ARG A C 1
ATOM 1899 O O . ARG A 1 229 ? -0.562 1.614 -0.165 1.00 89.12 229 ARG A O 1
ATOM 1906 N N . LEU A 1 230 ? 1.028 0.485 -1.270 1.00 86.12 230 LEU A N 1
ATOM 1907 C CA . LEU A 1 230 ? 2.150 1.257 -0.759 1.00 86.12 230 LEU A CA 1
ATOM 1908 C C . LEU A 1 230 ? 2.658 2.237 -1.823 1.00 86.12 230 LEU A C 1
ATOM 1910 O O . LEU A 1 230 ? 2.538 1.989 -3.024 1.00 86.12 230 LEU A O 1
ATOM 1914 N N . CYS A 1 231 ? 3.209 3.364 -1.379 1.00 74.00 231 CYS A N 1
ATOM 1915 C CA . CYS A 1 231 ? 3.703 4.427 -2.256 1.00 74.00 231 CYS A CA 1
ATOM 1916 C C . CYS A 1 231 ? 5.051 4.092 -2.927 1.00 74.00 231 CYS A C 1
ATOM 1918 O O . CYS A 1 231 ? 5.411 4.716 -3.927 1.00 74.00 231 CYS A O 1
ATOM 1920 N N . GLU A 1 232 ? 5.783 3.096 -2.415 1.00 64.88 232 GLU A N 1
ATOM 1921 C CA . GLU A 1 232 ? 7.132 2.754 -2.869 1.00 64.88 232 GLU A CA 1
ATOM 1922 C C . GLU A 1 232 ? 7.198 1.568 -3.841 1.00 64.88 232 GLU A C 1
ATOM 1924 O O . GLU A 1 232 ? 6.481 0.577 -3.729 1.00 64.88 232 GLU A O 1
ATOM 1929 N N . PHE A 1 233 ? 8.151 1.636 -4.775 1.00 52.81 233 PHE A N 1
ATOM 1930 C CA . PHE A 1 233 ? 8.320 0.661 -5.857 1.00 52.81 233 PHE A CA 1
ATOM 1931 C C . PHE A 1 233 ? 9.251 -0.528 -5.532 1.00 52.81 233 PHE A C 1
ATOM 1933 O O . PHE A 1 233 ? 9.370 -1.427 -6.361 1.00 52.81 233 PHE A O 1
ATOM 1940 N N . SER A 1 234 ? 9.930 -0.559 -4.375 1.00 53.00 234 SER A N 1
ATOM 1941 C CA . SER A 1 234 ? 11.026 -1.513 -4.091 1.00 53.00 234 SER A CA 1
ATOM 1942 C C . SER A 1 234 ? 10.819 -2.344 -2.814 1.00 53.00 234 SER A C 1
ATOM 1944 O O . SER A 1 234 ? 11.700 -2.420 -1.957 1.00 53.00 234 SER A O 1
ATOM 1946 N N . ILE A 1 235 ? 9.646 -2.965 -2.655 1.00 58.41 235 ILE A N 1
ATOM 1947 C CA . ILE A 1 235 ? 9.201 -3.441 -1.330 1.00 58.41 235 ILE A CA 1
ATOM 1948 C C . ILE A 1 235 ? 8.687 -4.88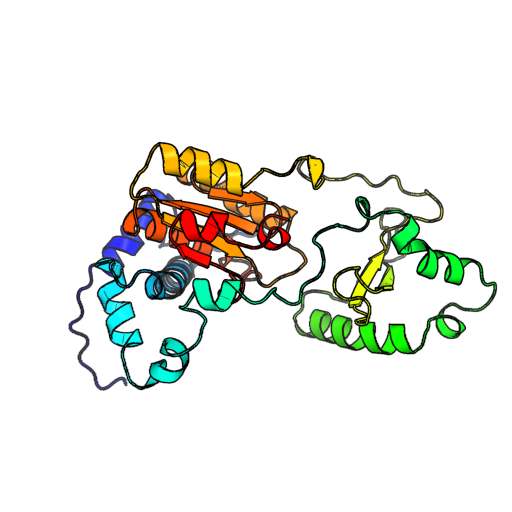9 -1.257 1.00 58.41 235 ILE A C 1
ATOM 1950 O O . ILE A 1 235 ? 8.189 -5.313 -0.218 1.00 58.41 235 ILE A O 1
ATOM 1954 N N . HIS A 1 236 ? 8.778 -5.679 -2.331 1.00 56.47 236 HIS A N 1
ATOM 1955 C CA . HIS A 1 236 ? 8.081 -6.975 -2.380 1.00 56.47 236 HIS A CA 1
ATOM 1956 C C . HIS A 1 236 ? 8.521 -7.967 -1.291 1.00 56.47 236 HIS A C 1
ATOM 1958 O O . HIS A 1 236 ? 7.671 -8.563 -0.638 1.00 56.47 236 HIS A O 1
ATOM 1964 N N . LEU A 1 237 ? 9.828 -8.118 -1.049 1.00 58.50 237 LEU A N 1
ATOM 1965 C CA . LEU A 1 237 ? 10.333 -9.006 0.011 1.00 58.50 237 LEU A CA 1
ATOM 1966 C C . LEU A 1 237 ? 9.963 -8.482 1.406 1.00 58.50 237 LEU A C 1
ATOM 1968 O O . LEU A 1 237 ? 9.727 -9.235 2.345 1.00 58.50 237 LEU A O 1
ATOM 1972 N N . THR A 1 238 ? 9.926 -7.162 1.526 1.00 67.38 238 THR A N 1
ATOM 1973 C CA . THR A 1 238 ? 9.817 -6.435 2.776 1.00 67.38 238 THR A CA 1
ATOM 1974 C C . THR A 1 238 ? 8.377 -6.347 3.280 1.00 67.38 238 THR A C 1
ATOM 1976 O O . THR A 1 238 ? 8.175 -6.321 4.495 1.00 67.38 238 THR A O 1
ATOM 1979 N N . VAL A 1 239 ? 7.372 -6.297 2.396 1.00 81.81 239 VAL A N 1
ATOM 1980 C CA . VAL A 1 239 ? 5.945 -6.318 2.778 1.00 81.81 239 VAL A CA 1
ATOM 1981 C C . VAL A 1 239 ? 5.599 -7.632 3.459 1.00 81.81 239 VAL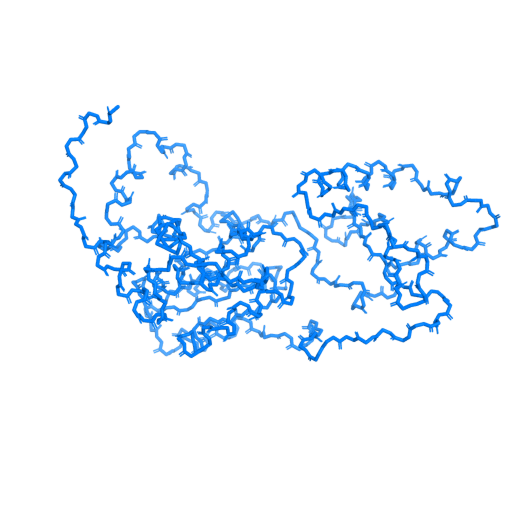 A C 1
ATOM 1983 O O . VAL A 1 239 ? 5.180 -7.610 4.614 1.00 81.81 239 VAL A O 1
ATOM 1986 N N . SER A 1 240 ? 5.837 -8.766 2.794 1.00 80.31 240 SER A N 1
ATOM 1987 C CA . SER A 1 240 ? 5.552 -10.081 3.377 1.00 80.31 240 SER A CA 1
ATOM 1988 C C . SER A 1 240 ? 6.333 -10.295 4.667 1.00 80.31 240 SER A C 1
ATOM 1990 O O . SER A 1 240 ? 5.724 -10.608 5.683 1.00 80.31 240 SER A O 1
ATOM 1992 N N . SER A 1 241 ? 7.630 -9.9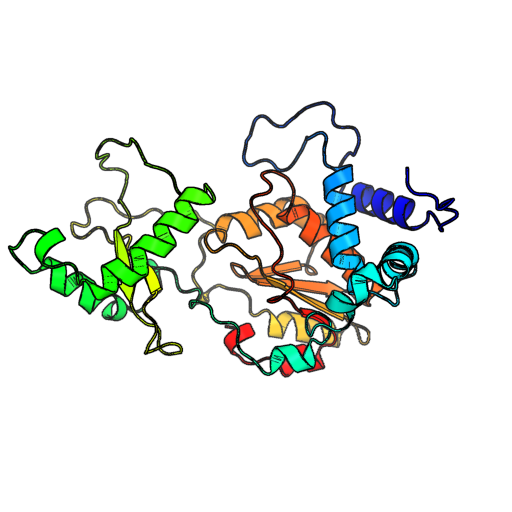57 4.690 1.00 80.19 241 SER A N 1
ATOM 1993 C CA . SER A 1 241 ? 8.437 -10.100 5.907 1.00 80.19 241 SER A CA 1
ATOM 1994 C C . SER A 1 241 ? 7.941 -9.247 7.082 1.00 80.19 241 SER A C 1
ATOM 1996 O O . SER A 1 241 ? 8.263 -9.549 8.225 1.00 80.19 241 SER A O 1
ATOM 1998 N N . ARG A 1 242 ? 7.212 -8.143 6.840 1.00 85.69 242 ARG A N 1
ATOM 1999 C CA . ARG A 1 242 ? 6.581 -7.360 7.919 1.00 85.69 242 ARG A CA 1
ATOM 2000 C C . ARG A 1 242 ? 5.317 -8.016 8.425 1.00 85.69 242 ARG A C 1
ATOM 2002 O O . ARG A 1 242 ? 5.129 -8.091 9.634 1.00 85.69 242 ARG A O 1
ATOM 2009 N N . LEU A 1 243 ? 4.458 -8.450 7.511 1.00 90.06 243 LEU A N 1
ATOM 2010 C CA . LEU A 1 243 ? 3.186 -9.060 7.873 1.00 90.06 243 LEU A CA 1
ATOM 2011 C C . LEU A 1 243 ? 3.399 -10.412 8.569 1.00 90.06 243 LEU A C 1
ATOM 2013 O O . LEU A 1 243 ? 2.685 -10.712 9.519 1.00 90.06 243 LEU A O 1
ATOM 2017 N N . GLU A 1 244 ? 4.434 -11.163 8.179 1.00 89.31 244 GLU A N 1
ATOM 2018 C CA . GLU A 1 244 ? 4.848 -12.429 8.805 1.00 89.31 244 GLU A CA 1
ATOM 2019 C C . GLU A 1 244 ? 5.155 -12.286 10.306 1.00 89.31 244 GLU A C 1
ATOM 2021 O O . GLU A 1 244 ? 4.849 -13.182 11.089 1.00 89.31 244 GLU A O 1
ATOM 2026 N N . LEU A 1 245 ? 5.680 -11.136 10.754 1.00 90.62 245 LEU A N 1
ATOM 2027 C CA . LEU A 1 245 ? 5.944 -10.892 12.183 1.00 90.62 245 LEU A CA 1
ATOM 2028 C C . LEU A 1 245 ? 4.672 -10.932 13.040 1.00 90.62 245 LEU A C 1
ATOM 2030 O O . LEU A 1 245 ? 4.747 -11.173 14.245 1.00 90.62 245 LEU A O 1
ATOM 2034 N N . LEU A 1 246 ? 3.519 -10.679 12.421 1.00 94.75 246 LEU A N 1
ATOM 2035 C CA . LEU A 1 246 ? 2.205 -10.622 13.052 1.00 94.75 246 LEU A CA 1
ATOM 2036 C C . LEU A 1 246 ? 1.244 -11.654 12.443 1.00 94.75 246 LEU A C 1
ATOM 2038 O O . LEU A 1 246 ? 0.032 -11.542 12.611 1.00 94.75 246 LEU A O 1
ATOM 2042 N N . GLU A 1 247 ? 1.767 -12.686 11.770 1.00 94.31 247 GLU A N 1
ATOM 2043 C CA . GLU A 1 247 ? 0.968 -13.715 11.089 1.00 94.31 247 GLU A CA 1
ATOM 2044 C C . GLU A 1 247 ? -0.032 -14.386 12.037 1.00 94.31 247 GLU A C 1
ATOM 2046 O O . GLU A 1 247 ? -1.175 -14.633 11.666 1.00 94.31 247 GLU A O 1
ATOM 2051 N N . LYS A 1 248 ? 0.354 -14.617 13.299 1.00 96.25 248 LYS A N 1
ATOM 2052 C CA . LYS A 1 248 ? -0.535 -15.217 14.309 1.00 96.25 248 LYS A CA 1
ATOM 2053 C C . LYS A 1 248 ? -1.763 -14.357 14.606 1.00 96.25 248 LYS A C 1
ATOM 2055 O O . LYS A 1 248 ? -2.811 -14.902 14.933 1.00 96.25 248 LYS A O 1
ATOM 2060 N N . GLN A 1 249 ? -1.618 -13.036 14.553 1.00 97.12 249 GLN A N 1
ATOM 2061 C CA . GLN A 1 249 ? -2.702 -12.087 14.778 1.00 97.12 249 GLN A CA 1
ATOM 2062 C C . GLN A 1 249 ? -3.510 -11.863 13.505 1.00 97.12 249 GLN A C 1
ATOM 2064 O O . GLN A 1 249 ? -4.731 -11.781 13.567 1.00 97.12 249 GLN A O 1
ATOM 2069 N N . PHE A 1 250 ? -2.836 -11.769 12.362 1.00 97.00 250 PHE A N 1
ATOM 2070 C CA . PHE A 1 250 ? -3.478 -11.521 11.080 1.00 97.00 250 PHE A CA 1
ATOM 2071 C C . PHE A 1 250 ? -4.228 -12.733 10.530 1.00 97.00 250 PHE A C 1
ATOM 2073 O O . PHE A 1 250 ? -5.283 -12.556 9.923 1.00 97.00 250 PHE A O 1
ATOM 2080 N N . GLY A 1 251 ? -3.725 -13.946 10.758 1.00 95.00 251 GLY A N 1
ATOM 2081 C CA . G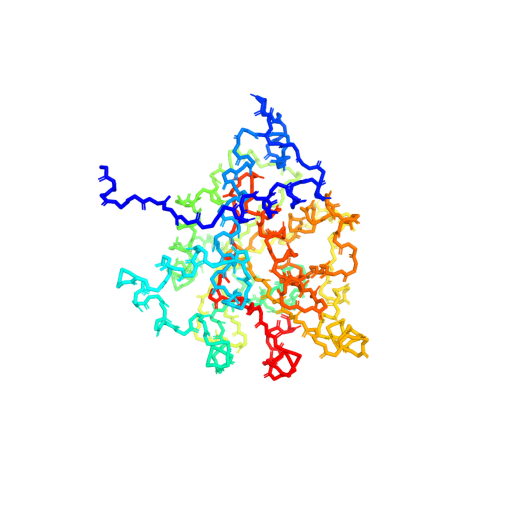LY A 1 251 ? -4.334 -15.177 10.272 1.00 95.00 251 GLY A CA 1
ATOM 2082 C C . GLY A 1 251 ? -4.631 -15.110 8.774 1.00 95.00 251 GLY A C 1
ATOM 2083 O O . GLY A 1 251 ? -3.796 -14.699 7.972 1.00 95.00 251 GLY A O 1
ATOM 2084 N N . ASP A 1 252 ? -5.852 -15.479 8.398 1.00 95.00 252 ASP A N 1
ATOM 2085 C CA . ASP A 1 252 ? -6.338 -15.405 7.022 1.00 95.00 252 ASP A CA 1
ATOM 2086 C C . ASP A 1 252 ? -6.953 -14.044 6.649 1.00 95.00 252 ASP A C 1
ATOM 2088 O O . ASP A 1 252 ? -7.377 -13.869 5.507 1.00 95.00 252 ASP A O 1
ATOM 2092 N N . ARG A 1 253 ? -6.978 -13.069 7.573 1.00 97.31 253 ARG A N 1
ATOM 2093 C CA . ARG A 1 253 ? -7.608 -11.748 7.380 1.00 97.31 253 ARG A CA 1
ATOM 2094 C C . ARG A 1 253 ? -6.750 -10.758 6.612 1.00 97.31 253 ARG A C 1
ATOM 2096 O O . ARG A 1 253 ? -7.290 -9.800 6.060 1.00 97.31 253 ARG A O 1
ATOM 2103 N N . VAL A 1 254 ? -5.437 -10.974 6.565 1.00 97.50 254 VAL A N 1
ATOM 2104 C CA . VAL A 1 254 ? -4.494 -10.111 5.849 1.00 97.50 254 VAL A CA 1
ATOM 2105 C C . VAL A 1 254 ? -3.685 -10.948 4.877 1.00 97.50 254 VAL A C 1
ATOM 2107 O O . VAL A 1 254 ? -2.951 -11.848 5.273 1.00 97.50 254 VAL A O 1
ATOM 2110 N N . ILE A 1 255 ? -3.794 -10.627 3.592 1.00 93.94 255 ILE A N 1
ATOM 2111 C CA . ILE A 1 255 ? -3.095 -11.346 2.530 1.00 93.94 255 ILE A CA 1
ATOM 2112 C C . ILE A 1 255 ? -2.391 -10.325 1.650 1.00 93.94 255 ILE A C 1
ATOM 2114 O O . ILE A 1 255 ? -3.030 -9.444 1.072 1.00 93.94 255 ILE A O 1
ATOM 2118 N N . SER A 1 256 ? -1.073 -10.451 1.513 1.00 89.75 256 SER A N 1
ATOM 2119 C CA . SER A 1 256 ? -0.303 -9.630 0.586 1.00 89.75 256 SER A CA 1
ATOM 2120 C C . SER A 1 256 ? -0.047 -10.342 -0.735 1.00 89.75 256 SER A C 1
ATOM 2122 O O . SER A 1 256 ? 0.097 -11.561 -0.837 1.00 89.75 256 SER A O 1
ATOM 2124 N N . ARG A 1 257 ? 0.061 -9.522 -1.770 1.00 84.94 257 ARG A N 1
ATOM 2125 C CA . ARG A 1 257 ? 0.574 -9.873 -3.078 1.00 84.94 257 ARG A CA 1
ATOM 2126 C C . ARG A 1 257 ? 1.452 -8.735 -3.568 1.00 84.94 257 ARG A C 1
ATOM 2128 O O . ARG A 1 257 ? 0.952 -7.741 -4.093 1.00 84.94 257 ARG A O 1
ATOM 2135 N N . GLY A 1 258 ? 2.763 -8.898 -3.427 1.00 79.50 258 GLY A N 1
ATOM 2136 C CA . GLY A 1 258 ? 3.708 -7.854 -3.806 1.00 79.50 258 GLY A CA 1
ATOM 2137 C C . GLY A 1 258 ? 3.448 -6.566 -3.018 1.00 79.50 258 GLY A C 1
ATOM 2138 O O . GLY A 1 258 ? 3.675 -6.530 -1.815 1.00 79.50 258 GLY A O 1
ATOM 2139 N N . ASP A 1 259 ? 3.012 -5.514 -3.709 1.00 80.31 259 ASP A N 1
ATOM 2140 C CA . ASP A 1 259 ? 2.685 -4.188 -3.158 1.00 80.31 259 ASP A CA 1
ATOM 2141 C C . ASP A 1 259 ? 1.209 -4.016 -2.745 1.00 80.31 259 ASP A C 1
ATOM 2143 O O . ASP A 1 259 ? 0.844 -2.973 -2.205 1.00 80.31 259 ASP A O 1
ATOM 2147 N N . LEU A 1 260 ? 0.363 -5.013 -3.022 1.00 88.50 260 LEU A N 1
ATOM 2148 C CA . LEU A 1 260 ? -1.076 -4.984 -2.771 1.00 88.50 260 LEU A CA 1
ATOM 2149 C C . LEU A 1 260 ? -1.430 -5.840 -1.559 1.00 88.50 260 LEU A C 1
ATOM 2151 O O . LEU A 1 260 ? -1.008 -6.992 -1.476 1.00 88.50 260 LEU A O 1
ATOM 2155 N N . ILE A 1 261 ? -2.230 -5.309 -0.643 1.00 93.88 261 ILE A N 1
ATOM 2156 C CA . ILE A 1 261 ? -2.599 -5.990 0.598 1.00 93.88 261 ILE A CA 1
ATOM 2157 C C . ILE A 1 261 ? -4.116 -5.984 0.720 1.00 93.88 261 ILE A C 1
ATOM 2159 O O . ILE A 1 261 ? -4.736 -4.926 0.792 1.00 93.88 261 ILE A O 1
ATOM 2163 N N . LEU A 1 262 ? -4.707 -7.175 0.733 1.00 97.38 262 LEU A N 1
ATOM 2164 C CA . LEU A 1 262 ? -6.111 -7.368 1.053 1.00 97.38 262 LEU A CA 1
ATOM 2165 C C . LEU A 1 262 ? -6.254 -7.511 2.568 1.00 97.38 262 LEU A C 1
ATOM 2167 O O . LEU A 1 262 ? -5.597 -8.358 3.173 1.00 97.38 262 LEU A O 1
ATOM 2171 N N . VAL A 1 263 ? -7.133 -6.704 3.148 1.00 98.56 263 VAL A N 1
ATOM 2172 C CA . VAL A 1 263 ? -7.543 -6.760 4.549 1.00 98.56 263 VAL A CA 1
ATOM 2173 C C . VAL A 1 263 ? -9.046 -7.014 4.597 1.00 98.56 263 VAL A C 1
ATOM 2175 O O . VAL A 1 263 ? -9.806 -6.369 3.870 1.00 98.56 263 VAL A O 1
ATOM 2178 N N . MET A 1 264 ? -9.469 -7.960 5.430 1.00 98.62 264 MET A N 1
ATOM 2179 C CA . MET A 1 264 ? -10.856 -8.416 5.524 1.00 98.62 264 MET A CA 1
ATOM 2180 C C . MET A 1 264 ? -11.339 -8.324 6.970 1.00 98.62 264 MET A C 1
ATOM 2182 O O . MET A 1 264 ? -10.731 -8.921 7.859 1.00 98.62 264 MET A O 1
ATOM 2186 N N . GLY A 1 265 ? -12.431 -7.596 7.192 1.00 98.44 265 GLY A N 1
ATOM 2187 C CA . GLY A 1 265 ? -13.112 -7.516 8.482 1.00 98.44 265 GLY A CA 1
ATOM 2188 C C . GLY A 1 265 ? -14.528 -8.067 8.388 1.00 98.44 265 GLY A C 1
ATOM 2189 O O . GLY A 1 265 ? -15.175 -7.949 7.346 1.00 98.44 265 GLY A O 1
ATOM 2190 N N . GLU A 1 266 ? -15.014 -8.673 9.471 1.00 98.19 266 GLU A N 1
ATOM 2191 C CA . GLU A 1 266 ? -16.400 -9.176 9.542 1.00 98.19 266 GLU A CA 1
ATOM 2192 C C . GLU A 1 266 ? -17.433 -8.049 9.456 1.00 98.19 266 GLU A C 1
ATOM 2194 O O . GLU A 1 266 ? -18.539 -8.253 8.958 1.00 98.19 266 GLU A O 1
ATOM 2199 N N . ASP A 1 267 ? -17.034 -6.863 9.907 1.00 97.62 267 ASP A N 1
ATOM 2200 C CA . ASP A 1 267 ? -17.743 -5.600 9.800 1.00 97.62 267 ASP A CA 1
ATOM 2201 C C . ASP A 1 267 ? -16.733 -4.437 9.715 1.00 97.62 267 ASP A C 1
ATOM 2203 O O . ASP A 1 267 ? -15.520 -4.638 9.585 1.00 97.62 267 ASP A O 1
ATOM 2207 N N . ALA A 1 268 ? -17.226 -3.198 9.756 1.00 97.44 268 ALA A N 1
ATOM 2208 C CA . ALA A 1 268 ? -16.386 -2.006 9.671 1.00 97.44 268 ALA A CA 1
ATOM 2209 C C . ALA A 1 268 ? -15.455 -1.818 10.881 1.00 97.44 268 ALA A C 1
ATOM 2211 O O . ALA A 1 268 ? -14.332 -1.342 10.714 1.00 97.44 268 ALA A O 1
ATOM 2212 N N . SER A 1 269 ? -15.894 -2.198 12.084 1.00 95.88 269 SER A N 1
ATOM 2213 C CA . SER A 1 269 ? -15.100 -2.072 13.311 1.00 95.88 269 SER A CA 1
ATOM 2214 C C . SER A 1 269 ? -13.945 -3.073 13.308 1.00 95.88 269 SER A C 1
ATOM 2216 O O . SER A 1 269 ? -12.786 -2.705 13.528 1.00 95.88 269 SER A O 1
ATOM 2218 N N . ASP A 1 270 ? -14.240 -4.326 12.951 1.00 97.50 270 ASP A N 1
ATOM 2219 C CA . ASP A 1 270 ? -13.231 -5.370 12.782 1.00 97.50 270 ASP A CA 1
ATOM 2220 C C . ASP A 1 270 ? -12.247 -5.003 11.660 1.00 97.50 270 ASP A C 1
ATOM 2222 O O . ASP A 1 270 ? -11.030 -5.081 11.841 1.00 97.50 270 ASP A O 1
ATOM 2226 N N . LEU A 1 271 ? -12.735 -4.486 10.525 1.00 98.56 271 LEU A N 1
ATOM 2227 C CA . LEU A 1 271 ? -11.851 -4.028 9.453 1.00 98.56 271 LEU A CA 1
ATOM 2228 C C . LEU A 1 271 ? -10.932 -2.890 9.919 1.00 98.56 271 LEU A C 1
ATOM 2230 O O . LEU A 1 271 ? -9.737 -2.917 9.622 1.00 98.56 271 LEU A O 1
ATOM 2234 N N . MET A 1 272 ? -11.453 -1.910 10.664 1.00 98.12 272 MET A N 1
ATOM 2235 C CA . MET A 1 272 ? -10.659 -0.794 11.186 1.00 98.12 272 MET A CA 1
ATOM 2236 C C . MET A 1 272 ? -9.496 -1.288 12.054 1.00 98.12 272 MET A C 1
ATOM 2238 O O . MET A 1 272 ? -8.372 -0.787 11.919 1.00 98.12 272 MET A O 1
ATOM 2242 N N . LYS A 1 273 ? -9.738 -2.305 12.891 1.00 98.00 273 LYS A N 1
ATOM 2243 C CA . LYS A 1 273 ? -8.718 -2.972 13.712 1.00 98.00 273 LYS A CA 1
ATOM 2244 C C . LYS A 1 273 ? -7.576 -3.513 12.859 1.00 98.00 273 LYS A C 1
ATOM 2246 O O . LYS A 1 273 ? -6.417 -3.142 13.076 1.00 98.00 273 LYS A O 1
ATOM 2251 N N . TYR A 1 274 ? -7.887 -4.341 11.862 1.00 98.50 274 TYR A N 1
ATOM 2252 C CA . TYR A 1 274 ? -6.863 -4.919 10.990 1.00 98.50 274 TYR A CA 1
ATOM 2253 C C . TYR A 1 274 ? -6.181 -3.864 10.114 1.00 98.50 274 TYR A C 1
ATOM 2255 O O . TYR A 1 274 ? -4.959 -3.883 9.997 1.00 98.50 274 TYR A O 1
ATOM 2263 N N . CYS A 1 275 ? -6.917 -2.901 9.554 1.00 98.31 275 CYS A N 1
ATOM 2264 C CA . CYS A 1 275 ? -6.339 -1.809 8.769 1.00 98.31 275 CYS A CA 1
ATOM 2265 C C . CYS A 1 275 ? -5.338 -0.988 9.585 1.00 98.31 275 CYS A C 1
ATOM 2267 O O . CYS A 1 275 ? -4.244 -0.696 9.099 1.00 98.31 275 CYS A O 1
ATOM 2269 N N . THR A 1 276 ? -5.680 -0.661 10.833 1.00 98.12 276 THR A N 1
ATOM 2270 C CA . THR A 1 276 ? -4.791 0.078 11.742 1.00 98.12 276 THR A CA 1
ATOM 2271 C C . THR A 1 276 ? -3.525 -0.727 12.019 1.00 98.12 276 THR A C 1
ATOM 2273 O O . THR A 1 276 ? -2.417 -0.214 11.876 1.00 98.12 276 THR A O 1
ATOM 2276 N N . ALA A 1 277 ? -3.675 -2.014 12.335 1.00 97.81 277 ALA A N 1
ATOM 2277 C CA . ALA A 1 277 ? -2.550 -2.890 12.633 1.00 97.81 277 ALA A CA 1
ATOM 2278 C C . ALA A 1 277 ? -1.629 -3.139 11.428 1.00 97.81 277 ALA A C 1
ATOM 2280 O O . ALA A 1 277 ? -0.409 -3.123 11.577 1.00 97.81 277 ALA A O 1
ATOM 2281 N N . VAL A 1 278 ? -2.191 -3.328 10.232 1.00 96.94 278 VAL A N 1
ATOM 2282 C CA . VAL A 1 278 ? -1.425 -3.476 8.985 1.00 96.94 278 VAL A CA 1
ATOM 2283 C C . VAL A 1 278 ? -0.667 -2.191 8.670 1.00 96.94 278 VAL A C 1
ATOM 2285 O O . VAL A 1 278 ? 0.525 -2.236 8.371 1.00 96.94 278 VAL A O 1
ATOM 2288 N N . THR A 1 279 ? -1.329 -1.042 8.794 1.00 96.31 279 THR A N 1
ATOM 2289 C CA . THR A 1 279 ? -0.715 0.275 8.585 1.00 96.31 279 THR A CA 1
ATOM 2290 C C . THR A 1 279 ? 0.442 0.492 9.556 1.00 96.31 279 THR A C 1
ATOM 2292 O O . THR A 1 279 ? 1.548 0.811 9.128 1.00 96.31 279 THR A O 1
ATOM 2295 N N . PHE A 1 280 ? 0.232 0.208 10.843 1.00 95.62 280 PHE A N 1
ATOM 2296 C CA . PHE A 1 280 ? 1.277 0.256 11.862 1.00 95.62 280 PHE A CA 1
ATOM 2297 C C . PHE A 1 280 ? 2.461 -0.661 11.514 1.00 95.62 280 PHE A C 1
ATOM 2299 O O . PHE A 1 280 ? 3.604 -0.211 11.481 1.00 95.62 280 PHE A O 1
ATOM 2306 N N . ALA A 1 281 ? 2.200 -1.927 11.176 1.00 92.94 281 ALA A N 1
ATOM 2307 C CA . ALA A 1 281 ? 3.243 -2.905 10.865 1.00 92.94 281 ALA A CA 1
ATOM 2308 C C . ALA A 1 281 ? 4.104 -2.509 9.653 1.00 92.94 281 ALA A C 1
ATOM 2310 O O . ALA A 1 281 ? 5.286 -2.856 9.580 1.00 92.94 281 ALA A O 1
ATOM 2311 N N . LEU A 1 282 ? 3.515 -1.805 8.685 1.00 90.56 282 LEU A N 1
ATOM 2312 C CA . LEU A 1 282 ? 4.201 -1.386 7.467 1.00 90.56 282 LEU A CA 1
ATOM 2313 C C . LEU A 1 282 ? 4.937 -0.060 7.637 1.00 90.56 282 LEU A C 1
ATOM 2315 O O . LEU A 1 282 ? 6.054 0.053 7.134 1.00 90.56 282 LEU A O 1
ATOM 2319 N N . GLN A 1 283 ? 4.316 0.912 8.310 1.00 89.06 283 GLN A N 1
ATOM 2320 C CA . GLN A 1 283 ? 4.807 2.289 8.396 1.00 89.06 283 GLN A CA 1
ATOM 2321 C C . GLN A 1 283 ? 5.693 2.563 9.612 1.00 89.06 283 GLN A C 1
ATOM 2323 O O . GLN A 1 283 ? 6.294 3.630 9.684 1.00 89.06 283 GLN A O 1
ATOM 2328 N N . THR A 1 284 ? 5.818 1.618 10.543 1.00 87.69 284 THR A N 1
ATOM 2329 C CA . THR A 1 284 ? 6.799 1.714 11.631 1.00 87.69 284 THR A CA 1
ATOM 2330 C C . THR A 1 284 ? 8.243 1.540 11.128 1.00 87.69 284 THR A C 1
ATOM 2332 O O . THR A 1 284 ? 8.488 1.307 9.935 1.00 87.69 284 THR A O 1
ATOM 2335 N N . LYS A 1 285 ? 9.233 1.661 12.026 1.00 81.94 285 LYS A N 1
ATOM 2336 C CA . LYS A 1 285 ? 10.675 1.593 11.730 1.00 81.94 285 LYS A CA 1
ATOM 2337 C C . LYS A 1 285 ? 10.994 0.500 10.686 1.00 81.94 285 LYS A C 1
ATOM 2339 O O . LYS A 1 285 ? 10.522 -0.637 10.801 1.00 81.94 285 LYS A O 1
ATOM 2344 N N . PRO A 1 286 ? 11.805 0.786 9.646 1.00 74.88 286 PRO A N 1
ATOM 2345 C CA . PRO A 1 286 ? 12.606 1.991 9.422 1.00 74.88 286 PRO A CA 1
ATOM 2346 C C . PRO A 1 286 ? 11.860 3.178 8.782 1.00 74.88 286 PRO A C 1
ATOM 2348 O O . PRO A 1 286 ? 12.523 4.041 8.222 1.00 74.88 286 PRO A O 1
ATOM 2351 N N . TRP A 1 287 ? 10.522 3.242 8.841 1.00 79.12 287 TRP A N 1
ATOM 2352 C CA . TRP A 1 287 ? 9.720 4.363 8.306 1.00 79.12 287 TRP A CA 1
ATOM 2353 C C . TRP A 1 287 ? 9.961 4.653 6.821 1.00 79.12 287 TRP A C 1
ATOM 2355 O O . TRP A 1 287 ? 9.855 5.781 6.355 1.00 79.12 287 TRP A O 1
ATOM 2365 N N . LEU A 1 288 ? 10.295 3.608 6.065 1.00 72.31 288 LEU A N 1
ATOM 2366 C CA . LEU A 1 288 ? 10.521 3.703 4.623 1.00 72.31 288 LEU A CA 1
ATOM 2367 C C . LEU A 1 288 ? 9.240 3.488 3.821 1.00 72.31 288 LEU A C 1
ATOM 2369 O O . LEU A 1 288 ? 9.268 3.519 2.606 1.00 72.31 288 LEU A O 1
ATOM 2373 N N . ARG A 1 289 ? 8.116 3.167 4.462 1.00 77.19 289 ARG A N 1
ATOM 2374 C CA . ARG A 1 289 ? 6.920 2.730 3.743 1.00 77.19 289 ARG A CA 1
ATOM 2375 C C . ARG A 1 289 ? 5.750 3.562 4.170 1.00 77.19 289 ARG A C 1
ATOM 2377 O O . ARG A 1 289 ? 5.561 3.832 5.352 1.00 77.19 289 ARG A O 1
ATOM 2384 N N . GLU A 1 290 ? 4.930 3.886 3.193 1.00 85.44 290 GLU A N 1
ATOM 2385 C CA . GLU A 1 290 ? 3.696 4.590 3.436 1.00 85.44 290 GLU A CA 1
ATOM 2386 C C . GLU A 1 290 ? 2.575 3.992 2.606 1.00 85.44 290 GLU A C 1
ATOM 2388 O O . GLU A 1 290 ? 2.766 3.600 1.451 1.00 85.44 290 GLU A O 1
ATOM 2393 N N . VAL A 1 291 ? 1.411 3.860 3.242 1.00 90.81 291 VAL A N 1
ATOM 2394 C CA . VAL A 1 291 ? 0.187 3.457 2.561 1.00 90.81 291 VAL A CA 1
ATOM 2395 C C . VAL A 1 291 ? -0.221 4.601 1.645 1.00 90.81 291 VAL A C 1
ATOM 2397 O O . VAL A 1 291 ? -0.511 5.708 2.091 1.00 90.81 291 VAL A O 1
ATOM 2400 N N . ASP A 1 292 ? -0.255 4.326 0.347 1.00 90.44 292 ASP A N 1
ATOM 2401 C CA . ASP A 1 292 ? -0.759 5.251 -0.654 1.00 90.44 292 ASP A CA 1
ATOM 2402 C C . ASP A 1 292 ? -2.288 5.238 -0.590 1.00 90.44 292 ASP A C 1
ATOM 2404 O O . ASP A 1 292 ? -2.960 4.430 -1.242 1.00 90.44 292 ASP A O 1
ATOM 2408 N N . LEU A 1 293 ? -2.848 6.129 0.228 1.00 91.69 293 LEU A N 1
ATOM 2409 C CA . LEU A 1 293 ? -4.294 6.265 0.403 1.00 91.69 293 LEU A CA 1
ATOM 2410 C C . LEU A 1 293 ? -5.013 6.574 -0.922 1.00 91.69 293 LEU A C 1
ATOM 2412 O O . LEU A 1 293 ? -6.144 6.135 -1.127 1.00 91.69 293 LEU A O 1
ATOM 2416 N N . TRP A 1 294 ? -4.346 7.261 -1.857 1.00 89.75 294 TRP A N 1
ATOM 2417 C CA . TRP A 1 294 ? -4.898 7.575 -3.178 1.00 89.75 294 TRP A CA 1
ATOM 2418 C C . TRP A 1 294 ? -4.951 6.361 -4.113 1.00 89.75 294 TRP A C 1
ATOM 2420 O O . TRP A 1 294 ? -5.765 6.314 -5.039 1.00 89.75 294 TRP A O 1
ATOM 2430 N N . LYS A 1 295 ? -4.128 5.342 -3.866 1.00 88.75 295 LYS A N 1
ATOM 2431 C CA . LYS A 1 295 ? -4.179 4.054 -4.575 1.00 88.75 295 LYS A CA 1
ATOM 2432 C C . LYS A 1 295 ? -4.764 2.920 -3.729 1.00 88.75 295 LYS A C 1
ATOM 2434 O O . LYS A 1 295 ? -4.668 1.763 -4.132 1.00 88.75 295 LYS A O 1
ATOM 2439 N N . SER A 1 296 ? -5.376 3.242 -2.592 1.00 93.38 296 SER A N 1
ATOM 2440 C CA . SER A 1 296 ? -5.996 2.268 -1.690 1.00 93.38 296 SER A CA 1
ATOM 2441 C C . SER A 1 296 ? -7.511 2.429 -1.635 1.00 93.38 296 SER A C 1
ATOM 2443 O O . SER A 1 296 ? -8.021 3.550 -1.659 1.00 93.38 296 SER A O 1
ATOM 2445 N N . TYR A 1 297 ? -8.230 1.319 -1.516 1.00 96.12 297 TYR A N 1
ATOM 2446 C CA . TYR A 1 297 ? -9.666 1.300 -1.241 1.00 96.12 297 TYR A CA 1
ATOM 2447 C C . TYR A 1 297 ? -9.854 0.863 0.202 1.00 96.12 297 TYR A C 1
ATOM 2449 O O . TYR A 1 297 ? -9.366 -0.197 0.572 1.00 96.12 297 TYR A O 1
ATOM 2457 N N . ILE A 1 298 ? -10.495 1.674 1.036 1.00 97.62 298 ILE A N 1
ATOM 2458 C CA . ILE A 1 298 ? -10.594 1.416 2.477 1.00 97.62 298 ILE A CA 1
ATOM 2459 C C . ILE A 1 298 ? -12.058 1.475 2.869 1.00 97.62 298 ILE A C 1
ATOM 2461 O O . ILE A 1 298 ? -12.773 2.365 2.415 1.00 97.62 298 ILE A O 1
ATOM 2465 N N . ASN A 1 299 ? -12.476 0.519 3.700 1.00 97.94 299 ASN A N 1
ATOM 2466 C CA . ASN A 1 299 ? -13.849 0.377 4.159 1.00 97.94 299 ASN A CA 1
ATOM 2467 C C . ASN A 1 299 ? -14.843 0.332 2.989 1.00 97.94 299 ASN A C 1
ATOM 2469 O O . ASN A 1 299 ? -15.688 1.211 2.833 1.00 97.94 299 ASN A O 1
ATOM 2473 N N . VAL A 1 300 ? -14.721 -0.693 2.144 1.00 97.81 300 VAL A N 1
ATOM 2474 C CA . VAL A 1 300 ? -15.579 -0.898 0.967 1.00 97.81 300 VAL A CA 1
ATOM 2475 C C . VAL A 1 300 ? -16.309 -2.238 1.028 1.00 97.81 300 VAL A C 1
ATOM 2477 O O . VAL A 1 300 ? -15.905 -3.149 1.751 1.00 97.81 300 VAL A O 1
ATOM 2480 N N . GLY A 1 301 ? -17.415 -2.340 0.290 1.00 97.75 301 GLY A N 1
ATOM 2481 C CA . GLY A 1 301 ? -18.175 -3.581 0.139 1.00 97.75 301 GLY A CA 1
ATOM 2482 C C . GLY A 1 301 ? -17.584 -4.499 -0.930 1.00 97.75 301 GLY A C 1
ATOM 2483 O O . GLY A 1 301 ? -16.752 -4.081 -1.740 1.00 97.75 301 GLY A O 1
ATOM 2484 N N . MET A 1 302 ? -18.037 -5.754 -0.933 1.00 97.44 302 MET A N 1
ATOM 2485 C CA . MET A 1 302 ? -17.636 -6.749 -1.934 1.00 97.44 302 MET A CA 1
ATOM 2486 C C . MET A 1 302 ? -18.030 -6.335 -3.358 1.00 97.44 302 MET A C 1
ATOM 2488 O O . MET A 1 302 ? -17.287 -6.589 -4.300 1.00 97.44 302 MET A O 1
ATOM 2492 N N . ASP A 1 303 ? -19.166 -5.656 -3.502 1.00 96.81 303 ASP A N 1
ATOM 2493 C CA . ASP A 1 303 ? -19.685 -5.167 -4.778 1.00 96.81 303 ASP A CA 1
ATOM 2494 C C . ASP A 1 303 ? -18.693 -4.223 -5.471 1.00 96.81 303 ASP A C 1
ATOM 2496 O O . ASP A 1 303 ? -18.374 -4.413 -6.640 1.00 96.81 303 ASP A O 1
ATOM 2500 N N . LEU A 1 304 ? -18.093 -3.281 -4.729 1.00 96.00 304 LEU A N 1
ATOM 2501 C CA . LEU A 1 304 ? -17.059 -2.419 -5.298 1.00 96.00 304 LEU A CA 1
ATOM 2502 C C . LEU A 1 304 ? -15.842 -3.228 -5.746 1.00 96.00 304 LEU A C 1
ATOM 2504 O O . LEU A 1 304 ? -15.289 -2.944 -6.801 1.00 96.00 304 LEU A O 1
ATOM 2508 N N . LEU A 1 305 ? -15.401 -4.204 -4.943 1.00 96.00 305 LEU A N 1
ATOM 2509 C CA . LEU A 1 305 ? -14.235 -5.020 -5.282 1.00 96.00 305 LEU A CA 1
ATOM 2510 C C . LEU A 1 305 ? -14.441 -5.799 -6.587 1.00 96.00 305 LEU A C 1
ATOM 2512 O O . LEU A 1 305 ? -13.505 -5.910 -7.378 1.00 96.00 305 LEU A O 1
ATOM 2516 N N . GLN A 1 306 ? -15.650 -6.311 -6.816 1.00 95.62 306 GLN A N 1
ATOM 2517 C CA . GLN A 1 306 ? -16.013 -7.005 -8.053 1.00 95.62 306 GLN A CA 1
ATOM 2518 C C . GLN A 1 306 ? -16.064 -6.058 -9.256 1.00 95.62 306 GLN A C 1
ATOM 2520 O O . GLN A 1 306 ? -15.676 -6.457 -10.352 1.00 95.62 306 GLN A O 1
ATOM 2525 N N . ASP A 1 307 ? -16.466 -4.806 -9.033 1.00 95.25 307 ASP A N 1
ATOM 2526 C CA . ASP A 1 307 ? -16.535 -3.767 -10.064 1.00 95.25 307 ASP A CA 1
ATOM 2527 C C . ASP A 1 307 ? -15.173 -3.121 -10.383 1.00 95.25 307 ASP A C 1
ATOM 2529 O O . ASP A 1 307 ? -15.059 -2.365 -11.352 1.00 95.25 307 ASP A O 1
ATOM 2533 N N . LEU A 1 308 ? -14.128 -3.370 -9.582 1.00 93.50 308 LEU A N 1
ATOM 2534 C CA . LEU A 1 308 ? -12.794 -2.846 -9.872 1.00 93.50 308 LEU A CA 1
ATOM 2535 C C . LEU A 1 308 ? -12.256 -3.447 -11.173 1.00 93.50 308 LEU A C 1
ATOM 2537 O O . LEU A 1 308 ? -12.274 -4.662 -11.373 1.00 93.50 308 LEU A O 1
ATOM 2541 N N . ASP A 1 309 ? -11.680 -2.584 -12.013 1.00 90.69 309 ASP A N 1
ATOM 2542 C CA . ASP A 1 309 ? -10.976 -2.998 -13.225 1.00 90.69 309 ASP A CA 1
ATOM 2543 C C . ASP A 1 309 ? -9.959 -4.109 -12.919 1.00 90.69 309 ASP A C 1
ATOM 2545 O O . ASP A 1 309 ? -9.270 -4.072 -11.890 1.00 90.69 309 ASP A O 1
ATOM 2549 N N . HIS A 1 310 ? -9.833 -5.083 -13.828 1.00 87.06 310 HIS A N 1
ATOM 2550 C CA . HIS A 1 310 ? -8.889 -6.189 -13.679 1.00 87.06 310 HIS A CA 1
ATOM 2551 C C . HIS A 1 310 ? -7.469 -5.686 -13.409 1.00 87.06 310 HIS A C 1
ATOM 2553 O O . HIS A 1 310 ? -6.757 -6.324 -12.652 1.00 87.06 310 HIS A O 1
ATOM 2559 N N . PHE A 1 311 ? -7.092 -4.500 -13.893 1.00 82.00 311 PHE A N 1
ATOM 2560 C CA . PHE A 1 311 ? -5.841 -3.817 -13.583 1.00 82.00 311 PHE A CA 1
ATOM 2561 C C . PHE A 1 311 ? -5.557 -3.677 -12.080 1.00 82.00 311 PHE A C 1
ATOM 2563 O O . PHE A 1 311 ? -4.396 -3.602 -11.691 1.00 82.00 311 PHE A O 1
ATOM 2570 N N . TRP A 1 312 ? -6.561 -3.628 -11.204 1.00 82.56 312 TRP A N 1
ATOM 2571 C CA . TRP A 1 312 ? -6.356 -3.604 -9.750 1.00 82.56 312 TRP A CA 1
ATOM 2572 C C . TRP A 1 312 ? -6.023 -4.981 -9.180 1.00 82.56 312 TRP A C 1
ATOM 2574 O O . TRP A 1 312 ? -5.201 -5.085 -8.262 1.00 82.56 312 TRP A O 1
ATOM 2584 N N . TRP A 1 313 ? -6.635 -6.013 -9.755 1.00 83.25 313 TRP A N 1
ATOM 2585 C CA . TRP A 1 313 ? -6.450 -7.428 -9.434 1.00 83.25 313 TRP A CA 1
ATOM 2586 C C . TRP A 1 313 ? -5.335 -8.081 -10.211 1.00 83.25 313 TRP A C 1
ATOM 2588 O O . TRP A 1 313 ? -4.926 -9.180 -9.869 1.00 83.25 313 TRP A O 1
ATOM 2598 N N . ASP A 1 314 ? -4.796 -7.382 -11.186 1.00 66.69 314 ASP A N 1
ATOM 2599 C CA . ASP A 1 314 ? -3.568 -7.689 -11.853 1.00 66.69 314 ASP A CA 1
ATOM 2600 C C . ASP A 1 314 ? -2.442 -7.370 -10.894 1.00 66.69 314 ASP A C 1
ATOM 2602 O O . ASP A 1 314 ? -2.013 -6.193 -10.758 1.00 66.69 314 ASP A O 1
#

Secondary structure (DSSP, 8-state):
----------HHHHHHHHHHHHHT--S---S--SSTT---S-TTHHHHHHHHHHHHHTT-TT-STTHHHHHHHTSGGGHHHHTSGGG-HHHHHTS------S--GGGS-GGGGHHHHHHTT-SS-HHHHS-HHHHHHHHHHHHHHHHTTSS--------TT--PPEEEEEEETTEEEEEEEEEE---TT--S-----TT---GGGS--HHHHHHHHHTT-TT-EEEEEEBS-SS-HHHHHHHHGGGHHHHTTSEEEETTEEEEEESSHHHHHHHHHHHHHHHHSTT----B-GGG-EEEE-HHHHHHS-HHHH-

pLDDT: mean 86.4, std 11.67, range [37.34, 98.62]

Foldseek 3Di:
DPPDDDPDDCVLVVVLVVLCVLLVHDQPDPDADPPLLDLDDDNCLSVLLVVLLLVQLVQQCVDPSSVVSVVVCPDPVNVVVVPDCLNVLPVLLVDDDPDDPLAALVRDDPVQCVVVVVLVVDPDDSVVSADPVFVVAFVVVVVVCVVLVVDDDDPDDPDLQDQAWDWTWGADPVGRPDIHIHTHSDPPVPSYDDDDDPPDDGPVPADQQLVLQVVQCVVQVQKWKKKWFKPDSPDQVPLCVLVVSSCVSCPSQWGDDRRIIMGMASHSNRSSSRSSVSQSSACGGVNPIHTPSSLMDHGDDSVSVVVRDCSSSD

Organism: NCBI:txid58853

Radius of gyration: 22.41 Å; chains: 1; bounding box: 57×46×58 Å